Protein AF-A0A9D1N8Y2-F1 (afdb_monomer)

Radius of gyration: 39.14 Å; Cα contacts (8 Å, |Δi|>4): 285; chains: 1; bounding box: 79×53×112 Å

Structure (mmCIF, N/CA/C/O backbone):
data_AF-A0A9D1N8Y2-F1
#
_entry.id   AF-A0A9D1N8Y2-F1
#
loop_
_atom_site.group_PDB
_atom_site.id
_atom_site.type_symbol
_atom_site.label_atom_id
_atom_site.label_alt_id
_atom_site.label_comp_id
_atom_site.label_asym_id
_atom_site.label_entity_id
_atom_site.label_seq_id
_atom_site.pdbx_PDB_ins_code
_atom_site.Cartn_x
_atom_site.Cartn_y
_atom_site.Cartn_z
_atom_site.occupancy
_atom_site.B_iso_or_equiv
_atom_site.auth_seq_id
_atom_site.auth_comp_id
_atom_site.auth_asym_id
_atom_site.auth_atom_id
_atom_site.pdbx_PDB_model_num
ATOM 1 N N . VAL A 1 1 ? 7.919 24.859 -32.627 1.00 46.75 1 VAL A N 1
ATOM 2 C CA . VAL A 1 1 ? 9.046 24.476 -31.752 1.00 46.75 1 VAL A CA 1
ATOM 3 C C . VAL A 1 1 ? 10.297 24.602 -32.596 1.00 46.75 1 VAL A C 1
ATOM 5 O O . VAL A 1 1 ? 10.331 23.973 -33.644 1.00 46.75 1 VAL A O 1
ATOM 8 N N . SER A 1 2 ? 11.236 25.479 -32.251 1.00 42.31 2 SER A N 1
ATOM 9 C CA . SER A 1 2 ? 12.559 25.490 -32.891 1.00 42.31 2 SER A CA 1
ATOM 10 C C . SER A 1 2 ? 13.487 24.534 -32.145 1.00 42.31 2 SER A C 1
ATOM 12 O O . SER A 1 2 ? 13.308 24.314 -30.946 1.00 42.31 2 SER A O 1
ATOM 14 N N . ALA A 1 3 ? 14.485 23.979 -32.835 1.00 43.81 3 ALA A N 1
ATOM 15 C CA . ALA A 1 3 ? 15.503 23.108 -32.241 1.00 43.81 3 ALA A CA 1
ATOM 16 C C . ALA A 1 3 ? 16.204 23.755 -31.023 1.00 43.81 3 ALA A C 1
ATOM 18 O O . ALA A 1 3 ? 16.535 23.069 -30.053 1.00 43.81 3 ALA A O 1
ATOM 19 N N . SER A 1 4 ? 16.306 25.093 -31.014 1.00 46.31 4 SER A N 1
ATOM 20 C CA . SER A 1 4 ? 16.817 25.900 -29.895 1.00 46.31 4 SER A CA 1
ATOM 21 C C . SER A 1 4 ? 16.093 25.649 -28.569 1.00 46.31 4 SER A C 1
ATOM 23 O O . SER A 1 4 ? 16.730 25.569 -27.522 1.00 46.31 4 SER A O 1
ATOM 25 N N . ASP A 1 5 ? 14.769 25.483 -28.612 1.00 46.50 5 ASP A N 1
ATOM 26 C CA . ASP A 1 5 ? 13.918 25.431 -27.418 1.00 46.50 5 ASP A CA 1
ATOM 27 C C . ASP A 1 5 ? 14.045 24.081 -26.687 1.00 46.50 5 ASP A C 1
ATOM 29 O O . ASP A 1 5 ? 13.873 24.004 -25.471 1.00 46.50 5 ASP A O 1
ATOM 33 N N . ILE A 1 6 ? 14.371 23.008 -27.419 1.00 51.28 6 ILE A N 1
ATOM 34 C CA . ILE A 1 6 ? 14.585 21.657 -26.871 1.00 51.28 6 ILE A CA 1
ATOM 35 C C . ILE A 1 6 ? 15.993 21.544 -26.262 1.00 51.28 6 ILE A C 1
ATOM 37 O O . ILE A 1 6 ? 16.179 20.910 -25.220 1.00 51.28 6 ILE A O 1
ATOM 41 N N . GLY A 1 7 ? 16.987 22.188 -26.885 1.00 48.50 7 GLY A N 1
ATOM 42 C CA . GLY A 1 7 ? 18.370 22.219 -26.402 1.00 48.50 7 GLY A CA 1
ATOM 43 C C . GLY A 1 7 ? 18.528 22.931 -25.055 1.00 48.50 7 GLY A C 1
ATOM 44 O O . GLY A 1 7 ? 19.243 22.436 -24.184 1.00 48.50 7 GLY A O 1
ATOM 45 N N . GLU A 1 8 ? 17.817 24.044 -24.849 1.00 49.19 8 GLU A N 1
ATOM 46 C CA . GLU A 1 8 ? 17.851 24.814 -23.596 1.00 49.19 8 GLU A CA 1
ATOM 47 C C . GLU A 1 8 ? 17.255 24.036 -22.410 1.00 49.19 8 GLU A C 1
ATOM 49 O O . GLU A 1 8 ? 17.810 24.050 -21.309 1.00 49.19 8 GLU A O 1
ATOM 54 N N . ALA A 1 9 ? 16.171 23.289 -22.647 1.00 47.84 9 ALA A N 1
ATOM 55 C CA . ALA A 1 9 ? 15.504 22.465 -21.637 1.00 47.84 9 ALA A CA 1
ATOM 56 C C . ALA A 1 9 ? 16.400 21.327 -21.117 1.00 47.84 9 ALA A C 1
ATOM 58 O O . ALA A 1 9 ? 16.435 21.036 -19.922 1.00 47.84 9 ALA A O 1
ATOM 59 N N . LEU A 1 10 ? 17.153 20.695 -22.019 1.00 44.53 10 LEU A N 1
ATOM 60 C CA . LEU A 1 10 ? 18.020 19.557 -21.702 1.00 44.53 10 LEU A CA 1
ATOM 61 C C . LEU A 1 10 ? 19.321 19.976 -20.993 1.00 44.53 10 LEU A C 1
ATOM 63 O O . LEU A 1 10 ? 19.942 19.144 -20.341 1.00 44.53 10 LEU A O 1
ATOM 67 N N . ASN A 1 11 ? 19.684 21.263 -21.049 1.00 51.03 11 ASN A N 1
ATOM 68 C CA . ASN A 1 11 ? 20.811 21.858 -20.320 1.00 51.03 11 ASN A CA 1
ATOM 69 C C . ASN A 1 11 ? 20.401 22.508 -18.981 1.00 51.03 11 ASN A C 1
ATOM 71 O O . ASN A 1 11 ? 21.159 23.293 -18.411 1.00 51.03 11 ASN A O 1
ATOM 75 N N . GLY A 1 12 ? 19.206 22.202 -18.465 1.00 45.97 12 GLY A N 1
ATOM 76 C CA . GLY A 1 12 ? 18.728 22.719 -17.178 1.00 45.97 12 GLY A CA 1
ATOM 77 C C . GLY A 1 12 ? 18.153 24.139 -17.231 1.00 45.97 12 GLY A C 1
ATOM 78 O O . GLY A 1 12 ? 17.929 24.744 -16.182 1.00 45.97 12 GLY A O 1
ATOM 79 N N . GLY A 1 13 ? 17.892 24.677 -18.427 1.00 49.31 13 GLY A N 1
ATOM 80 C CA . GLY A 1 13 ? 17.147 25.920 -18.602 1.00 49.31 13 GLY A CA 1
ATOM 81 C C . GLY A 1 13 ? 15.672 25.736 -18.236 1.00 49.31 13 GLY A C 1
ATOM 82 O O . GLY A 1 13 ? 14.993 24.844 -18.740 1.00 49.31 13 GLY A O 1
ATOM 83 N N . SER A 1 14 ? 15.142 26.601 -17.369 1.00 47.66 14 SER A N 1
ATOM 84 C CA . SER A 1 14 ? 13.748 26.529 -16.901 1.00 47.66 14 SER A CA 1
ATOM 85 C C . SER A 1 14 ? 12.717 27.078 -17.899 1.00 47.66 14 SER A C 1
ATOM 87 O O . SER A 1 14 ? 11.519 26.965 -17.656 1.00 47.66 14 SER A O 1
ATOM 89 N N . GLY A 1 15 ? 13.147 27.639 -19.037 1.00 46.03 15 GLY A N 1
ATOM 90 C CA . GLY A 1 15 ? 12.261 28.281 -20.020 1.00 46.03 15 GLY A CA 1
ATOM 91 C C . GLY A 1 15 ? 11.226 27.348 -20.663 1.00 46.03 15 GLY A C 1
ATOM 92 O O . GLY A 1 15 ? 10.162 27.803 -21.079 1.00 46.03 15 GLY A O 1
ATOM 93 N N . PHE A 1 16 ? 11.502 26.040 -20.706 1.00 43.91 16 PHE A N 1
ATOM 94 C CA . PHE A 1 16 ? 10.580 25.031 -21.237 1.00 43.91 16 PHE A CA 1
ATOM 95 C C . PHE A 1 16 ? 9.610 24.482 -20.176 1.00 43.91 16 PHE A C 1
ATOM 97 O O . PHE A 1 16 ? 8.499 24.079 -20.516 1.00 43.91 16 PHE A O 1
ATOM 104 N N . ALA A 1 17 ? 10.000 24.495 -18.895 1.00 49.12 17 ALA A N 1
ATOM 105 C CA . ALA A 1 17 ? 9.248 23.867 -17.805 1.00 49.12 17 ALA A CA 1
ATOM 106 C C . ALA A 1 17 ? 7.940 24.604 -17.447 1.00 49.12 17 ALA A C 1
ATOM 108 O O . ALA A 1 17 ? 7.022 23.980 -16.921 1.00 49.12 17 ALA A O 1
ATOM 109 N N . ASP A 1 18 ? 7.826 25.892 -17.791 1.00 51.38 18 ASP A N 1
ATOM 110 C CA . ASP A 1 18 ? 6.649 26.723 -17.490 1.00 51.38 18 ASP A CA 1
ATOM 111 C C . ASP A 1 18 ? 5.661 26.868 -18.667 1.00 51.38 18 ASP A C 1
ATOM 113 O O . ASP A 1 18 ? 4.649 27.568 -18.558 1.00 51.38 18 ASP A O 1
ATOM 117 N N . ARG A 1 19 ? 5.904 26.211 -19.813 1.00 59.34 19 ARG A N 1
ATOM 118 C CA . ARG A 1 19 ? 4.959 26.226 -20.944 1.00 59.34 19 ARG A CA 1
ATOM 119 C C . ARG A 1 19 ? 3.893 25.145 -20.774 1.00 59.34 19 ARG A C 1
ATOM 121 O O . ARG A 1 19 ? 4.175 23.952 -20.765 1.00 59.34 19 ARG A O 1
ATOM 128 N N . THR A 1 20 ? 2.636 25.575 -20.684 1.00 62.78 20 THR A N 1
ATOM 129 C CA . THR A 1 20 ? 1.478 24.674 -20.713 1.00 62.78 20 THR A CA 1
ATOM 130 C C . THR A 1 20 ? 1.091 24.401 -22.164 1.00 62.78 20 THR A C 1
ATOM 132 O O . THR A 1 20 ? 0.767 25.340 -22.885 1.00 62.78 20 THR A O 1
ATOM 135 N N . TYR A 1 21 ? 1.096 23.133 -22.576 1.00 70.38 21 TYR A N 1
ATOM 136 C CA . TYR A 1 21 ? 0.659 22.715 -23.911 1.00 70.38 21 TYR A CA 1
ATOM 137 C C . TYR A 1 21 ? -0.794 22.229 -23.883 1.00 70.38 21 TYR A C 1
ATOM 139 O O . TYR A 1 21 ? -1.198 21.443 -23.017 1.00 70.38 21 TYR A O 1
ATOM 147 N N . SER A 1 22 ? -1.588 22.671 -24.853 1.00 80.50 22 SER A N 1
ATOM 148 C CA . SER A 1 22 ? -2.906 22.100 -25.131 1.00 80.50 22 SER A CA 1
ATOM 149 C C . SER A 1 22 ? -2.782 20.738 -25.832 1.00 80.50 22 SER A C 1
ATOM 151 O O . SER A 1 22 ? -1.741 20.395 -26.388 1.00 80.50 22 SER A O 1
ATOM 153 N N . VAL A 1 23 ? -3.847 19.923 -25.799 1.00 80.50 23 VAL A N 1
ATOM 154 C CA . VAL A 1 23 ? -3.865 18.637 -26.534 1.00 80.50 23 VAL A CA 1
ATOM 155 C C . VAL A 1 23 ? -3.689 18.882 -28.028 1.00 80.50 23 VAL A C 1
ATOM 157 O O . VAL A 1 23 ? -2.937 18.164 -28.676 1.00 80.50 23 VAL A O 1
ATOM 160 N N . ASP A 1 24 ? -4.364 19.901 -28.549 1.00 83.00 24 ASP A N 1
ATOM 161 C CA . ASP A 1 24 ? -4.400 20.196 -29.978 1.00 83.00 24 ASP A CA 1
ATOM 162 C C . ASP A 1 24 ? -3.035 20.647 -30.511 1.00 83.00 24 ASP A C 1
ATOM 164 O O . ASP A 1 24 ? -2.708 20.362 -31.656 1.00 83.00 24 ASP A O 1
ATOM 168 N N . GLU A 1 25 ? -2.210 21.288 -29.677 1.00 81.06 25 GLU A N 1
ATOM 169 C CA . GLU A 1 25 ? -0.826 21.643 -30.027 1.00 81.06 25 GLU A CA 1
ATOM 170 C C . GLU A 1 25 ? 0.115 20.435 -30.060 1.00 81.06 25 GLU A C 1
ATOM 172 O O . GLU A 1 25 ? 1.107 20.447 -30.787 1.00 81.06 25 GLU A O 1
ATOM 177 N N . LEU A 1 26 ? -0.170 19.405 -29.259 1.00 82.56 26 LEU A N 1
ATOM 178 C CA . LEU A 1 26 ? 0.621 18.175 -29.241 1.00 82.56 26 LEU A CA 1
ATOM 179 C C . LEU A 1 26 ? 0.214 17.240 -30.375 1.00 82.56 26 LEU A C 1
ATOM 181 O O . LEU A 1 26 ? 1.061 16.555 -30.944 1.00 82.56 26 LEU A O 1
ATOM 185 N N . LEU A 1 27 ? -1.078 17.192 -30.703 1.00 86.12 27 LEU A N 1
ATOM 186 C CA . LEU A 1 27 ? -1.581 16.345 -31.772 1.00 86.12 27 LEU A CA 1
ATOM 187 C C . LEU A 1 27 ? -1.036 16.801 -33.122 1.00 86.12 27 LEU A C 1
ATOM 189 O O . LEU A 1 27 ? -1.211 17.929 -33.567 1.00 86.12 27 LEU A O 1
ATOM 193 N N . GLY A 1 28 ? -0.396 15.864 -33.805 1.00 82.25 28 GLY A N 1
ATOM 194 C CA . GLY A 1 28 ? 0.193 16.085 -35.107 1.00 82.25 28 GLY A CA 1
ATOM 195 C C . GLY A 1 28 ? 1.558 16.759 -35.099 1.00 82.25 28 GLY A C 1
ATOM 196 O O . GLY A 1 28 ? 2.073 17.022 -36.183 1.00 82.25 28 GLY A O 1
ATOM 197 N N . LEU A 1 29 ? 2.155 16.972 -33.924 1.00 86.19 29 LEU A N 1
ATOM 198 C CA . LEU A 1 29 ? 3.560 17.338 -33.813 1.00 86.19 29 LEU A CA 1
ATOM 199 C C . LEU A 1 29 ? 4.421 16.228 -34.428 1.00 86.19 29 LEU A C 1
ATOM 201 O O . LEU A 1 29 ? 4.269 15.051 -34.089 1.00 86.19 29 LEU A O 1
ATOM 205 N N . GLU A 1 30 ? 5.301 16.620 -35.344 1.00 86.31 30 GLU A N 1
ATOM 206 C CA . GLU A 1 30 ? 6.240 15.730 -36.022 1.00 86.31 30 GLU A CA 1
ATOM 207 C C . GLU A 1 30 ? 7.644 15.941 -35.463 1.00 86.31 30 GLU A C 1
ATOM 209 O O . GLU A 1 30 ? 8.073 17.070 -35.219 1.00 86.31 30 GLU A O 1
ATOM 214 N N . TYR A 1 31 ? 8.350 14.840 -35.237 1.00 83.69 31 TYR A N 1
ATOM 215 C CA . TYR A 1 31 ? 9.738 14.840 -34.797 1.00 83.69 31 TYR A CA 1
ATOM 216 C C . TYR A 1 31 ? 10.454 13.617 -35.361 1.00 83.69 31 TYR A C 1
ATOM 218 O O . TYR A 1 31 ? 9.829 12.700 -35.893 1.00 83.69 31 TYR A O 1
ATOM 226 N N . ARG A 1 32 ? 11.781 13.620 -35.286 1.00 83.19 32 ARG A N 1
ATOM 227 C CA . ARG A 1 32 ? 12.626 12.570 -35.853 1.00 83.19 32 ARG A CA 1
ATOM 228 C C . ARG A 1 32 ? 13.225 11.710 -34.746 1.00 83.19 32 ARG A C 1
ATOM 230 O O . ARG A 1 32 ? 13.613 12.222 -33.697 1.00 83.19 32 ARG A O 1
ATOM 237 N N . LEU A 1 33 ? 13.275 10.407 -34.991 1.00 84.81 33 LEU A N 1
ATOM 238 C CA . LEU A 1 33 ? 13.852 9.404 -34.106 1.00 84.81 33 LEU A CA 1
ATOM 239 C C . LEU A 1 33 ? 15.120 8.816 -34.701 1.00 84.81 33 LEU A C 1
ATOM 241 O O . LEU A 1 33 ? 15.184 8.531 -35.896 1.00 84.81 33 LEU A O 1
ATOM 245 N N . THR A 1 34 ? 16.088 8.582 -33.829 1.00 83.81 34 THR A N 1
ATOM 246 C CA . THR A 1 34 ? 17.383 7.981 -34.142 1.00 83.81 34 THR A CA 1
ATOM 247 C C . THR A 1 34 ? 17.683 6.927 -33.086 1.00 83.81 34 THR A C 1
ATOM 249 O O . THR A 1 34 ? 17.314 7.095 -31.921 1.00 83.81 34 THR A O 1
ATOM 252 N N . THR A 1 35 ? 18.348 5.856 -33.484 1.00 87.19 35 THR A N 1
ATOM 253 C CA . THR A 1 35 ? 18.803 4.778 -32.599 1.00 87.19 35 THR A CA 1
ATOM 254 C C . THR A 1 35 ? 20.232 5.033 -32.121 1.00 87.19 35 THR A C 1
ATOM 256 O O . THR A 1 35 ? 20.880 5.982 -32.560 1.00 87.19 35 THR A O 1
ATOM 259 N N . GLY A 1 36 ? 20.727 4.224 -31.182 1.00 87.12 36 GLY A N 1
ATOM 260 C CA . GLY A 1 36 ? 22.090 4.374 -30.673 1.00 87.12 36 GLY A CA 1
ATOM 261 C C . GLY A 1 36 ? 23.154 4.128 -31.744 1.00 87.12 36 GLY A C 1
ATOM 262 O O . GLY A 1 36 ? 24.140 4.854 -31.802 1.00 87.12 36 GLY A O 1
ATOM 263 N N . SER A 1 37 ? 22.925 3.162 -32.637 1.00 87.81 37 SER A N 1
ATOM 264 C CA . SER A 1 37 ? 23.834 2.815 -33.734 1.00 87.81 37 SER A CA 1
ATOM 265 C C . SER A 1 37 ? 24.033 3.957 -34.715 1.00 87.81 37 SER A C 1
ATOM 267 O O . SER A 1 37 ? 25.103 4.089 -35.299 1.00 87.81 37 SER A O 1
ATOM 269 N N . ASP A 1 38 ? 23.007 4.787 -34.884 1.00 84.56 38 ASP A N 1
ATOM 270 C CA . ASP A 1 38 ? 23.052 5.915 -35.796 1.00 84.56 38 ASP A CA 1
ATOM 271 C C . ASP A 1 38 ? 24.170 6.909 -35.331 1.00 84.56 38 ASP A C 1
ATOM 273 O O . ASP A 1 38 ? 24.870 7.497 -36.154 1.00 84.56 38 ASP A O 1
ATOM 277 N N . TYR A 1 39 ? 24.463 7.030 -34.027 1.00 83.00 39 TYR A N 1
ATOM 278 C CA . TYR A 1 39 ? 25.509 7.940 -33.516 1.00 83.00 39 TYR A CA 1
ATOM 279 C C . TYR A 1 39 ? 26.955 7.546 -33.846 1.00 83.00 39 TYR A C 1
ATOM 281 O O . TYR A 1 39 ? 27.872 8.310 -33.539 1.00 83.00 39 TYR A O 1
ATOM 289 N N . TRP A 1 40 ? 27.178 6.390 -34.467 1.00 85.38 40 TRP A N 1
ATOM 290 C CA . TRP A 1 40 ? 28.507 5.881 -34.783 1.00 85.38 40 TRP A CA 1
ATOM 291 C C . TRP A 1 40 ? 28.863 6.128 -36.246 1.00 85.38 40 TRP A C 1
ATOM 293 O O . TRP A 1 40 ? 28.129 5.743 -37.155 1.00 85.38 40 TRP A O 1
ATOM 303 N N . GLN A 1 41 ? 30.023 6.742 -36.478 1.00 82.81 41 GLN A N 1
ATOM 304 C CA . GLN A 1 41 ? 30.532 7.055 -37.815 1.00 82.81 41 GLN A CA 1
ATOM 305 C C . GLN A 1 41 ? 31.979 6.589 -37.976 1.00 82.81 41 GLN A C 1
ATOM 307 O O . GLN A 1 41 ? 32.690 6.401 -36.989 1.00 82.81 41 GLN A O 1
ATOM 312 N N . GLN A 1 42 ? 32.399 6.401 -39.229 1.00 84.31 42 GLN A N 1
ATOM 313 C CA . GLN A 1 42 ? 33.795 6.151 -39.583 1.00 84.31 42 GLN A CA 1
ATOM 314 C C . GLN A 1 42 ? 34.432 7.418 -40.147 1.00 84.31 42 GLN A C 1
ATOM 316 O O . GLN A 1 42 ? 33.815 8.118 -40.952 1.00 84.31 42 GLN A O 1
ATOM 321 N N . ASP A 1 43 ? 35.667 7.698 -39.737 1.00 83.25 43 ASP A N 1
ATOM 322 C CA . ASP A 1 43 ? 36.487 8.741 -40.354 1.00 83.25 43 ASP A CA 1
ATOM 323 C C . ASP A 1 43 ? 37.019 8.303 -41.739 1.00 83.25 43 ASP A C 1
ATOM 325 O O . ASP A 1 43 ? 36.797 7.176 -42.192 1.00 83.25 43 ASP A O 1
ATOM 329 N N . GLU A 1 44 ? 37.738 9.193 -42.434 1.00 81.25 44 GLU A N 1
ATOM 330 C CA . GLU A 1 44 ? 38.349 8.889 -43.742 1.00 81.25 44 GLU A CA 1
ATOM 331 C C . GLU A 1 44 ? 39.386 7.745 -43.683 1.00 81.25 44 GLU A C 1
ATOM 333 O O . GLU A 1 44 ? 39.723 7.162 -44.715 1.00 81.25 44 GLU A O 1
ATOM 338 N N . GLU A 1 45 ? 39.881 7.408 -42.488 1.00 83.31 45 GLU A N 1
ATOM 339 C CA . GLU A 1 45 ? 40.847 6.337 -42.229 1.00 83.31 45 GLU A CA 1
ATOM 340 C C . GLU A 1 45 ? 40.167 5.010 -41.825 1.00 83.31 45 GLU A C 1
ATOM 342 O O . GLU A 1 45 ? 40.833 3.975 -41.745 1.00 83.31 45 GLU A O 1
ATOM 347 N N . GLY A 1 46 ? 38.841 5.009 -41.639 1.00 82.12 46 GLY A N 1
ATOM 348 C CA . GLY A 1 46 ? 38.030 3.852 -41.259 1.00 82.12 46 GLY A CA 1
ATOM 349 C C . GLY A 1 46 ? 37.896 3.622 -39.748 1.00 82.12 46 GLY A C 1
ATOM 350 O O . GLY A 1 46 ? 37.330 2.599 -39.349 1.00 82.12 46 GLY A O 1
ATOM 351 N N . ASN A 1 47 ? 38.387 4.534 -38.903 1.00 87.31 47 ASN A N 1
ATOM 352 C CA . ASN A 1 47 ? 38.252 4.433 -37.450 1.00 87.31 47 ASN A CA 1
ATOM 353 C C . ASN A 1 47 ? 36.856 4.868 -37.006 1.00 87.31 47 ASN A C 1
ATOM 355 O O . ASN A 1 47 ? 36.323 5.872 -37.479 1.00 87.31 47 ASN A O 1
ATOM 359 N N . TRP A 1 48 ? 36.284 4.132 -36.056 1.00 88.25 48 TRP A N 1
ATOM 360 C CA . TRP A 1 48 ? 34.984 4.455 -35.481 1.00 88.25 48 TRP A CA 1
ATOM 361 C C . TRP A 1 48 ? 35.086 5.557 -34.428 1.00 88.25 48 TRP A C 1
ATOM 363 O O . TRP A 1 48 ? 35.970 5.533 -33.572 1.00 88.25 48 TRP A O 1
ATOM 373 N N . TYR A 1 49 ? 34.127 6.476 -34.442 1.00 86.00 49 TYR A N 1
ATOM 374 C CA . TYR A 1 49 ? 33.917 7.449 -33.376 1.00 86.00 49 TYR A CA 1
ATOM 375 C C . TYR A 1 49 ? 32.421 7.664 -33.120 1.00 86.00 49 TYR A C 1
ATOM 377 O O . TYR A 1 49 ? 31.586 7.516 -34.016 1.00 86.00 49 TYR A O 1
ATOM 385 N N . GLU A 1 50 ? 32.086 8.015 -31.880 1.00 84.62 50 GLU A N 1
ATOM 386 C CA . GLU A 1 50 ? 30.721 8.334 -31.466 1.00 84.62 50 GLU A CA 1
ATOM 387 C C . GLU A 1 50 ? 30.484 9.851 -31.517 1.00 84.62 50 GLU A C 1
ATOM 389 O O . GLU A 1 50 ? 31.234 10.647 -30.941 1.00 84.62 50 GLU A O 1
ATOM 394 N N . VAL A 1 51 ? 29.410 10.270 -32.184 1.00 77.94 51 VAL A N 1
ATOM 395 C CA . VAL A 1 51 ? 29.010 11.676 -32.299 1.00 77.94 51 VAL A CA 1
ATOM 396 C C . VAL A 1 51 ? 28.206 12.100 -31.065 1.00 77.94 51 VAL A C 1
ATOM 398 O O . VAL A 1 51 ? 26.975 12.011 -31.029 1.00 77.94 51 VAL A O 1
ATOM 401 N N . THR A 1 52 ? 28.907 12.605 -30.049 1.00 72.06 52 THR A N 1
ATOM 402 C CA . THR A 1 52 ? 28.314 12.966 -28.745 1.00 72.06 52 THR A CA 1
ATOM 403 C C . THR A 1 52 ? 27.963 14.454 -28.595 1.00 72.06 52 THR A C 1
ATOM 405 O O . THR A 1 52 ? 27.040 14.797 -27.851 1.00 72.06 52 THR A O 1
ATOM 408 N N . GLU A 1 53 ? 28.635 15.360 -29.315 1.00 65.62 53 GLU A N 1
ATOM 409 C CA . GLU A 1 53 ? 28.408 16.808 -29.196 1.00 65.62 53 GLU A CA 1
ATOM 410 C C . GLU A 1 53 ? 27.140 17.276 -29.922 1.00 65.62 53 GLU A C 1
ATOM 412 O O . GLU A 1 53 ? 26.918 16.987 -31.096 1.00 65.62 53 GLU A O 1
ATOM 417 N N . ARG A 1 54 ? 26.306 18.071 -29.240 1.00 62.88 54 ARG A N 1
ATOM 418 C CA . ARG A 1 54 ? 25.146 18.724 -29.861 1.00 62.88 54 ARG A CA 1
ATOM 419 C C . ARG A 1 54 ? 25.576 19.982 -30.609 1.00 62.88 54 ARG A C 1
ATOM 421 O O . ARG A 1 54 ? 25.992 20.952 -29.983 1.00 62.88 54 ARG A O 1
ATOM 428 N N . SER A 1 55 ? 25.406 19.980 -31.925 1.00 62.91 55 SER A N 1
ATOM 429 C CA . SER A 1 55 ? 25.636 21.131 -32.800 1.00 62.91 55 SER A CA 1
ATOM 430 C C . SER A 1 55 ? 24.565 21.200 -33.891 1.00 62.91 55 SER A C 1
ATOM 432 O O . SER A 1 55 ? 23.946 20.186 -34.216 1.00 62.91 55 SER A O 1
ATOM 434 N N . ASP A 1 56 ? 24.371 22.378 -34.487 1.00 57.84 56 ASP A N 1
ATOM 435 C CA . ASP A 1 56 ? 23.499 22.545 -35.663 1.00 57.84 56 ASP A CA 1
ATOM 436 C C . ASP A 1 56 ? 23.963 21.641 -36.822 1.00 57.84 56 ASP A C 1
ATOM 438 O O . ASP A 1 56 ? 23.162 21.111 -37.586 1.00 57.84 56 ASP A O 1
ATOM 442 N N . GLN A 1 57 ? 25.273 21.392 -36.897 1.00 61.00 57 GLN A N 1
ATOM 443 C CA . GLN A 1 57 ? 25.870 20.487 -37.871 1.00 61.00 57 GLN A CA 1
ATOM 444 C C . GLN A 1 57 ? 25.481 19.024 -37.612 1.00 61.00 57 GLN A C 1
ATOM 446 O O . GLN A 1 57 ? 25.168 18.316 -38.558 1.00 61.00 57 GLN A O 1
ATOM 451 N N . ARG A 1 58 ? 25.378 18.582 -36.348 1.00 67.06 58 ARG A N 1
ATOM 452 C CA . ARG A 1 58 ? 24.835 17.253 -36.007 1.00 67.06 58 ARG A CA 1
ATOM 453 C C . ARG A 1 58 ? 23.390 17.108 -36.470 1.00 67.06 58 ARG A C 1
ATOM 455 O O . ARG A 1 58 ? 23.030 16.045 -36.952 1.00 67.06 58 ARG A O 1
ATOM 462 N N . GLU A 1 59 ? 22.551 18.133 -36.337 1.00 63.53 59 GLU A N 1
ATOM 463 C CA . GLU A 1 59 ? 21.174 18.069 -36.852 1.00 63.53 59 GLU A CA 1
ATOM 464 C C . GLU A 1 59 ? 21.167 17.878 -38.377 1.00 63.53 59 GLU A C 1
ATOM 466 O O . GLU A 1 59 ? 20.493 16.979 -38.877 1.00 63.53 59 GLU A O 1
ATOM 471 N N . ILE A 1 60 ? 21.998 18.626 -39.101 1.00 60.06 60 ILE A N 1
ATOM 472 C CA . ILE A 1 60 ? 22.126 18.511 -40.560 1.00 60.06 60 ILE A CA 1
ATOM 473 C C . ILE A 1 60 ? 22.687 17.144 -40.979 1.00 60.06 60 ILE A C 1
ATOM 475 O O . ILE A 1 60 ? 22.136 16.502 -41.868 1.00 60.06 60 ILE A O 1
ATOM 479 N N . ASP A 1 61 ? 23.749 16.671 -40.332 1.00 62.69 61 ASP A N 1
ATOM 480 C CA . ASP A 1 61 ? 24.459 15.446 -40.720 1.00 62.69 61 ASP A CA 1
ATOM 481 C C . ASP A 1 61 ? 23.669 14.179 -40.370 1.00 62.69 61 ASP A C 1
ATOM 483 O O . ASP A 1 61 ? 23.777 13.150 -41.038 1.00 62.69 61 ASP A O 1
ATOM 487 N N . PHE A 1 62 ? 22.860 14.248 -39.314 1.00 64.38 62 PHE A N 1
ATOM 488 C CA . PHE A 1 62 ? 22.295 13.067 -38.679 1.00 64.38 62 PHE A CA 1
ATOM 489 C C . PHE A 1 62 ? 20.777 13.000 -38.730 1.00 64.38 62 PHE A C 1
ATOM 491 O O . PHE A 1 62 ? 20.183 11.966 -39.030 1.00 64.38 62 PHE A O 1
ATOM 498 N N . VAL A 1 63 ? 20.135 14.118 -38.410 1.00 64.06 63 VAL A N 1
ATOM 499 C CA . VAL A 1 63 ? 18.683 14.195 -38.359 1.00 64.06 63 VAL A CA 1
ATOM 500 C C . VAL A 1 63 ? 18.161 14.460 -39.764 1.00 64.06 63 VAL A C 1
ATOM 502 O O . VAL A 1 63 ? 17.249 13.760 -40.195 1.00 64.06 63 VAL A O 1
ATOM 505 N N . GLU A 1 64 ? 18.760 15.398 -40.495 1.00 62.88 64 GLU A N 1
ATOM 506 C CA . GLU A 1 64 ? 18.405 15.754 -41.874 1.00 62.88 64 GLU A CA 1
ATOM 507 C C . GLU A 1 64 ? 19.222 15.012 -42.946 1.00 62.88 64 GLU A C 1
ATOM 509 O O . GLU A 1 64 ? 18.797 14.973 -44.104 1.00 62.88 64 GLU A O 1
ATOM 514 N N . GLY A 1 65 ? 20.345 14.403 -42.559 1.00 63.41 65 GLY A N 1
ATOM 515 C CA . GLY A 1 65 ? 21.285 13.714 -43.441 1.00 63.41 65 GLY A CA 1
ATOM 516 C C . GLY A 1 65 ? 20.896 12.278 -43.800 1.00 63.41 65 GLY A C 1
ATOM 517 O O . GLY A 1 65 ? 19.857 11.752 -43.384 1.00 63.41 65 GLY A O 1
ATOM 518 N N . VAL A 1 66 ? 21.750 11.637 -44.601 1.00 62.69 66 VAL A N 1
ATOM 519 C CA . VAL A 1 66 ? 21.555 10.277 -45.123 1.00 62.69 66 VAL A CA 1
ATOM 520 C C . VAL A 1 66 ? 22.658 9.322 -44.654 1.00 62.69 66 VAL A C 1
ATOM 522 O O . VAL A 1 66 ? 23.796 9.747 -44.460 1.00 62.69 66 VAL A O 1
ATOM 525 N N . ASN A 1 67 ? 22.338 8.038 -44.463 1.00 60.84 67 ASN A N 1
ATOM 526 C CA . ASN A 1 67 ? 23.322 6.983 -44.200 1.00 60.84 67 ASN A CA 1
ATOM 527 C C . ASN A 1 67 ? 24.268 6.807 -45.400 1.00 60.84 67 ASN A C 1
ATOM 529 O O . ASN A 1 67 ? 24.091 7.391 -46.472 1.00 60.84 67 ASN A O 1
ATOM 533 N N . SER A 1 68 ? 25.250 5.920 -45.240 1.00 52.97 68 SER A N 1
ATOM 534 C CA . SER A 1 68 ? 26.166 5.476 -46.299 1.00 52.97 68 SER A CA 1
ATOM 535 C C . SER A 1 68 ? 25.472 4.912 -47.551 1.00 52.97 68 SER A C 1
ATOM 537 O O . SER A 1 68 ? 26.127 4.727 -48.573 1.00 52.97 68 SER A O 1
ATOM 539 N N . GLU A 1 69 ? 24.166 4.642 -47.486 1.00 54.19 69 GLU A N 1
ATOM 540 C CA . GLU A 1 69 ? 23.341 4.110 -48.575 1.00 54.19 69 GLU A CA 1
ATOM 541 C C . GLU A 1 69 ? 22.417 5.175 -49.204 1.00 54.19 69 GLU A C 1
ATOM 543 O O . GLU A 1 69 ? 21.717 4.894 -50.176 1.00 54.19 69 GLU A O 1
ATOM 548 N N . GLY A 1 70 ? 22.457 6.424 -48.721 1.00 61.09 70 GLY A N 1
ATOM 549 C CA . GLY A 1 70 ? 21.663 7.535 -49.253 1.00 61.09 70 GLY A CA 1
ATOM 550 C C . GLY A 1 70 ? 20.235 7.631 -48.701 1.00 61.09 70 GLY A C 1
ATOM 551 O O . GLY A 1 70 ? 19.444 8.426 -49.211 1.00 61.09 70 GLY A O 1
ATOM 552 N N . GLU A 1 71 ? 19.900 6.868 -47.660 1.00 62.28 71 GLU A N 1
ATOM 553 C CA . GLU A 1 71 ? 18.599 6.892 -46.985 1.00 62.28 71 GLU A CA 1
ATOM 554 C C . GLU A 1 71 ? 18.625 7.770 -45.727 1.00 62.28 71 GLU A C 1
ATOM 556 O O . GLU A 1 71 ? 19.659 7.845 -45.069 1.00 62.28 71 GLU A O 1
ATOM 561 N N . PRO A 1 72 ? 17.512 8.420 -45.336 1.00 68.81 72 PRO A N 1
ATOM 562 C CA . PRO A 1 72 ? 17.473 9.243 -44.130 1.00 68.81 72 PRO A CA 1
ATOM 563 C C . PRO A 1 72 ? 17.929 8.486 -42.877 1.00 68.81 72 PRO A C 1
ATOM 565 O O . PRO A 1 72 ? 17.401 7.424 -42.552 1.00 68.81 72 PRO A O 1
ATOM 568 N N . ASN A 1 73 ? 18.847 9.087 -42.117 1.00 71.81 73 ASN A N 1
ATOM 569 C CA . ASN A 1 73 ? 19.370 8.522 -40.866 1.00 71.81 73 ASN A CA 1
ATOM 570 C C . ASN A 1 73 ? 18.392 8.595 -39.681 1.00 71.81 73 ASN A C 1
ATOM 572 O O . ASN A 1 73 ? 18.724 8.233 -38.550 1.00 71.81 73 ASN A O 1
ATOM 576 N N . SER A 1 74 ? 17.157 9.020 -39.924 1.00 79.81 74 SER A N 1
ATOM 577 C CA . SER A 1 74 ? 16.139 9.170 -38.900 1.00 79.81 74 SER A CA 1
ATOM 578 C C . SER A 1 74 ? 14.755 8.787 -39.407 1.00 79.81 74 SER A C 1
ATOM 580 O O . SER A 1 74 ? 14.464 8.812 -40.603 1.00 79.81 74 SER A O 1
ATOM 582 N N . VAL A 1 75 ? 13.881 8.437 -38.468 1.00 84.81 75 VAL A N 1
ATOM 583 C CA . VAL A 1 75 ? 12.480 8.118 -38.744 1.00 84.81 75 VAL A CA 1
ATOM 584 C C . VAL A 1 75 ? 11.615 9.279 -38.300 1.00 84.81 75 VAL A C 1
ATOM 586 O O . VAL A 1 75 ? 11.576 9.607 -37.114 1.00 84.81 75 VAL A O 1
ATOM 589 N N . THR A 1 76 ? 10.899 9.894 -39.237 1.00 87.25 76 THR A N 1
ATOM 590 C CA . THR A 1 76 ? 9.892 10.901 -38.898 1.00 87.25 76 THR A CA 1
ATOM 591 C C . THR A 1 76 ? 8.677 10.216 -38.291 1.00 87.25 76 THR A C 1
ATOM 593 O O . THR A 1 76 ? 8.036 9.377 -38.921 1.00 87.25 76 THR A O 1
ATOM 596 N N . VAL A 1 77 ? 8.342 10.605 -37.068 1.00 89.94 77 VAL A N 1
ATOM 597 C CA . VAL A 1 77 ? 7.167 10.141 -36.340 1.00 89.94 77 VAL A CA 1
ATOM 598 C C . VAL A 1 77 ? 6.253 11.306 -36.014 1.00 89.94 77 VAL A C 1
ATOM 600 O O . VAL A 1 77 ? 6.667 12.465 -35.961 1.00 89.94 77 VAL A O 1
ATOM 603 N N . LYS A 1 78 ? 4.983 10.980 -35.786 1.00 90.75 78 LYS A N 1
ATOM 604 C CA . LYS A 1 78 ? 3.932 11.947 -35.507 1.00 90.75 78 LYS A CA 1
ATOM 605 C C . LYS A 1 78 ? 3.185 11.564 -34.245 1.00 90.75 78 LYS A C 1
ATOM 607 O O . LYS A 1 78 ? 2.806 10.408 -34.064 1.00 90.75 78 LYS A O 1
ATOM 612 N N . VAL A 1 79 ? 2.903 12.548 -33.403 1.00 89.50 79 VAL A N 1
ATOM 613 C CA . VAL A 1 79 ? 2.046 12.356 -32.233 1.00 89.50 79 VAL A CA 1
ATOM 614 C C . VAL A 1 79 ? 0.595 12.179 -32.692 1.00 89.50 79 VAL A C 1
ATOM 616 O O . VAL A 1 79 ? -0.015 13.103 -33.229 1.00 89.50 79 VAL A O 1
ATOM 619 N N . VAL A 1 80 ? 0.032 10.987 -32.477 1.00 90.62 80 VAL A N 1
ATOM 620 C CA . VAL 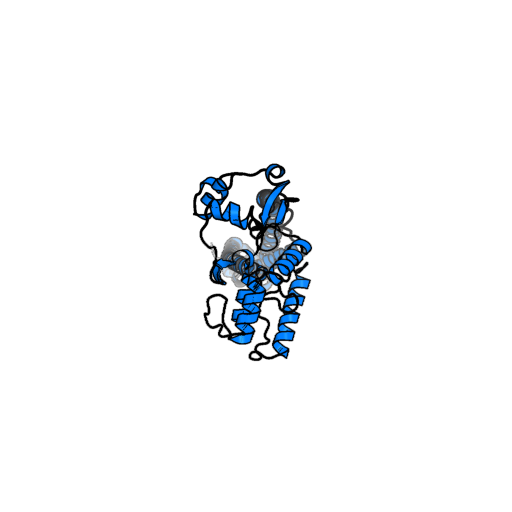A 1 80 ? -1.337 10.628 -32.907 1.00 90.62 80 VAL A CA 1
ATOM 621 C C . VAL A 1 80 ? -2.359 10.589 -31.770 1.00 90.62 80 VAL A C 1
ATOM 623 O O . VAL A 1 80 ? -3.560 10.524 -32.023 1.00 90.62 80 VAL A O 1
ATOM 626 N N . GLY A 1 81 ? -1.913 10.635 -30.515 1.00 87.56 81 GLY A N 1
ATOM 627 C CA . GLY A 1 81 ? -2.797 10.550 -29.358 1.00 87.56 81 GLY A CA 1
ATOM 628 C C . GLY A 1 81 ? -2.106 10.946 -28.060 1.00 87.56 81 GLY A C 1
ATOM 629 O O . GLY A 1 81 ? -0.885 10.884 -27.949 1.00 87.56 81 GLY A O 1
ATOM 630 N N . VAL A 1 82 ? -2.907 11.343 -27.070 1.00 85.50 82 VAL A N 1
ATOM 631 C CA . VAL A 1 82 ? -2.443 11.677 -25.719 1.00 85.50 82 VAL A CA 1
ATOM 632 C C . VAL A 1 82 ? -3.255 10.868 -24.716 1.00 85.50 82 VAL A C 1
ATOM 634 O O . VAL A 1 82 ? -4.474 11.021 -24.623 1.00 85.50 82 VAL A O 1
ATOM 637 N N . VAL A 1 83 ? -2.582 10.013 -23.948 1.00 82.44 83 VAL A N 1
ATOM 638 C CA . VAL A 1 83 ? -3.207 9.269 -22.849 1.00 82.44 83 VAL A CA 1
ATOM 639 C C . VAL A 1 83 ? -3.242 10.164 -21.616 1.00 82.44 83 VAL A C 1
ATOM 641 O O . VAL A 1 83 ? -2.222 10.725 -21.220 1.00 82.44 83 VAL A O 1
ATOM 644 N N . ARG A 1 84 ? -4.420 10.315 -21.005 1.00 77.31 84 ARG A N 1
ATOM 645 C CA . ARG A 1 84 ? -4.601 11.115 -19.788 1.00 77.31 84 ARG A CA 1
ATOM 646 C C . ARG A 1 84 ? -5.319 10.316 -18.707 1.00 77.31 84 ARG A C 1
ATOM 648 O O . ARG A 1 84 ? -6.226 9.544 -19.033 1.00 77.31 84 ARG A O 1
ATOM 655 N N . PRO A 1 85 ? -4.971 10.533 -17.427 1.00 72.44 85 PRO A N 1
ATOM 656 C CA . PRO A 1 85 ? -5.792 10.084 -16.315 1.00 72.44 85 PRO A CA 1
ATOM 657 C C . PRO A 1 85 ? -7.244 10.529 -16.474 1.00 72.44 85 PRO A C 1
ATOM 659 O O . PRO A 1 85 ? -7.526 11.602 -17.017 1.00 72.44 85 PRO A O 1
ATOM 662 N N . ARG A 1 86 ? -8.178 9.730 -15.951 1.00 74.94 86 ARG A N 1
ATOM 663 C CA . ARG A 1 86 ? -9.567 10.179 -15.814 1.00 74.94 86 ARG A CA 1
ATOM 664 C C . ARG A 1 86 ? -9.615 11.429 -14.931 1.00 74.94 86 ARG A C 1
ATOM 666 O O . ARG A 1 86 ? -8.838 11.558 -13.983 1.00 74.94 86 ARG A O 1
ATOM 673 N N . GLN A 1 87 ? -10.536 12.343 -15.237 1.00 70.62 87 GLN A N 1
ATOM 674 C CA . GLN A 1 87 ? -10.718 13.559 -14.441 1.00 70.62 87 GLN A CA 1
ATOM 675 C C . GLN A 1 87 ? -10.932 13.216 -12.959 1.00 70.62 87 GLN A C 1
ATOM 677 O O . GLN A 1 87 ? -11.629 12.257 -12.636 1.00 70.62 87 GLN A O 1
ATOM 682 N N . GLY A 1 88 ? -10.294 13.985 -12.073 1.00 65.44 88 GLY A N 1
ATOM 683 C CA . GLY A 1 88 ? -10.333 13.766 -10.622 1.00 65.44 88 GLY A CA 1
ATOM 684 C C . GLY A 1 88 ? -9.377 12.687 -10.100 1.00 65.44 88 GLY A C 1
ATOM 685 O O . GLY A 1 88 ? -9.276 12.513 -8.892 1.00 65.44 88 GLY A O 1
ATOM 686 N N . THR A 1 89 ? -8.643 11.984 -10.969 1.00 64.00 89 THR A N 1
ATOM 687 C CA . THR A 1 89 ? -7.644 10.990 -10.544 1.00 64.00 89 THR A CA 1
ATOM 688 C C . THR A 1 89 ? -6.257 11.628 -10.499 1.00 64.00 89 THR A C 1
ATOM 690 O O . THR A 1 89 ? -5.729 12.026 -11.537 1.00 64.00 89 THR A O 1
ATOM 693 N N . GLN A 1 90 ? -5.635 11.701 -9.318 1.00 56.59 90 GLN A N 1
ATOM 694 C CA . GLN A 1 90 ? -4.194 11.947 -9.234 1.00 56.59 90 GLN A CA 1
ATOM 695 C C . GLN A 1 9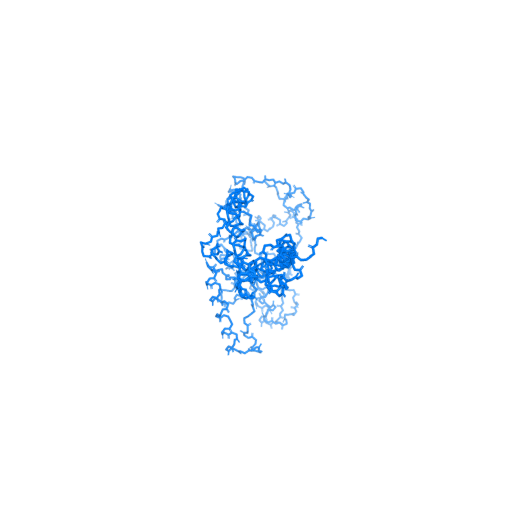0 ? -3.463 10.652 -9.584 1.00 56.59 90 GLN A C 1
ATOM 697 O O . GLN A 1 90 ? -3.555 9.667 -8.857 1.00 56.59 90 GLN A O 1
ATOM 702 N N . VAL A 1 91 ? -2.757 10.647 -10.712 1.00 58.72 91 VAL A N 1
ATOM 703 C CA . VAL A 1 91 ? -1.909 9.523 -11.112 1.00 58.72 91 VAL A CA 1
ATOM 704 C C . VAL A 1 91 ? -0.465 9.954 -10.942 1.00 58.72 91 VAL A C 1
ATOM 706 O O . VAL A 1 91 ? 0.059 10.717 -11.743 1.00 58.72 91 VAL A O 1
ATOM 709 N N . THR A 1 92 ? 0.164 9.475 -9.873 1.00 56.88 92 THR A N 1
ATOM 710 C CA . THR A 1 92 ? 1.573 9.743 -9.548 1.00 56.88 92 THR A CA 1
ATOM 711 C C . THR A 1 92 ? 2.541 8.831 -10.305 1.00 56.88 92 THR A C 1
ATOM 713 O O . THR A 1 92 ? 3.745 9.053 -10.274 1.00 56.88 92 THR A O 1
ATOM 716 N N . SER A 1 93 ? 2.025 7.805 -10.989 1.00 59.88 93 SER A N 1
ATOM 717 C CA . SER A 1 93 ? 2.803 6.774 -11.684 1.00 59.88 93 SER A CA 1
ATOM 718 C C . SER A 1 93 ? 2.962 6.997 -13.195 1.00 59.88 93 SER A C 1
ATOM 720 O O . SER A 1 93 ? 3.753 6.297 -13.819 1.00 59.88 93 SER A O 1
ATOM 722 N N . ILE A 1 94 ? 2.257 7.966 -13.798 1.00 61.44 94 ILE A N 1
ATOM 723 C CA . ILE A 1 94 ? 2.435 8.336 -15.213 1.00 61.44 94 ILE A CA 1
ATOM 724 C C . ILE A 1 94 ? 3.308 9.590 -15.273 1.00 61.44 94 ILE A C 1
ATOM 726 O O . ILE A 1 94 ? 2.815 10.716 -15.238 1.00 61.44 94 ILE A O 1
ATOM 730 N N . ASN A 1 95 ? 4.617 9.384 -15.381 1.00 56.97 95 ASN A N 1
ATOM 731 C CA . ASN A 1 95 ? 5.584 10.457 -15.588 1.00 56.97 95 ASN A CA 1
ATOM 732 C C . ASN A 1 95 ? 5.775 10.686 -17.089 1.00 56.97 95 ASN A C 1
ATOM 734 O O . ASN A 1 95 ? 6.632 10.046 -17.681 1.00 56.97 95 ASN A O 1
ATOM 738 N N . GLY A 1 96 ? 4.950 11.547 -17.697 1.00 61.81 96 GLY A N 1
ATOM 739 C CA . GLY A 1 96 ? 5.221 12.233 -18.976 1.00 61.81 96 GLY A CA 1
ATOM 740 C C . GLY A 1 96 ? 5.920 11.446 -20.098 1.00 61.81 96 GLY A C 1
ATOM 741 O O . GLY A 1 96 ? 6.735 12.027 -20.808 1.00 61.81 96 GLY A O 1
ATOM 742 N N . ALA A 1 97 ? 5.655 10.147 -20.247 1.00 70.19 97 ALA A N 1
ATOM 743 C CA . ALA A 1 97 ? 6.376 9.299 -21.189 1.00 70.19 97 ALA A CA 1
ATOM 744 C C . ALA A 1 97 ? 5.765 9.377 -22.593 1.00 70.19 97 ALA A C 1
ATOM 746 O O . ALA A 1 97 ? 4.547 9.497 -22.752 1.00 70.19 97 ALA A O 1
ATOM 747 N N . ILE A 1 98 ? 6.615 9.253 -23.613 1.00 82.75 98 ILE A N 1
ATOM 748 C CA . ILE A 1 98 ? 6.187 9.068 -24.999 1.00 82.75 98 ILE A CA 1
ATOM 749 C C . ILE A 1 98 ? 6.065 7.565 -25.255 1.00 82.75 98 ILE A C 1
ATOM 751 O O . ILE A 1 98 ? 7.032 6.825 -25.091 1.00 82.75 98 ILE A O 1
ATOM 755 N N . GLY A 1 99 ? 4.869 7.115 -25.633 1.00 84.81 99 GLY A N 1
ATOM 756 C CA . GLY A 1 99 ? 4.621 5.730 -26.026 1.00 84.81 99 GLY A CA 1
ATOM 757 C C . GLY A 1 99 ? 4.807 5.536 -27.528 1.00 84.81 99 GLY A C 1
ATOM 758 O O . GLY A 1 99 ? 4.285 6.322 -28.318 1.00 84.81 99 GLY A O 1
ATOM 759 N N . TYR A 1 100 ? 5.499 4.465 -27.909 1.00 88.56 100 TYR A N 1
ATOM 760 C CA . TYR A 1 100 ? 5.682 4.040 -29.297 1.00 88.56 100 TYR A CA 1
ATOM 761 C C . TYR A 1 100 ? 4.897 2.756 -29.571 1.00 88.56 100 TYR A C 1
ATOM 763 O O . TYR A 1 100 ? 4.635 1.971 -28.658 1.00 88.56 100 TYR A O 1
ATOM 771 N N . THR A 1 101 ? 4.491 2.545 -30.824 1.00 90.38 101 THR A N 1
ATOM 772 C CA . THR A 1 101 ? 3.887 1.273 -31.240 1.00 90.38 101 THR A CA 1
ATOM 773 C C . THR A 1 101 ? 4.946 0.172 -31.255 1.00 90.38 101 THR A C 1
ATOM 775 O O . THR A 1 101 ? 6.126 0.449 -31.460 1.00 90.38 101 THR A O 1
ATOM 778 N N . SER A 1 102 ? 4.532 -1.085 -31.069 1.00 88.25 102 SER A N 1
ATOM 779 C CA . SER A 1 102 ? 5.450 -2.228 -31.181 1.00 88.25 102 SER A CA 1
ATOM 780 C C . SER A 1 102 ? 6.097 -2.294 -32.565 1.00 88.25 102 SER A C 1
ATOM 782 O O . SER A 1 102 ? 7.302 -2.471 -32.655 1.00 88.25 102 SER A O 1
ATOM 784 N N . GLU A 1 103 ? 5.320 -2.034 -33.620 1.00 90.44 103 GLU A N 1
ATOM 785 C CA . GLU A 1 103 ? 5.791 -2.013 -35.010 1.00 90.44 103 GLU A CA 1
ATOM 786 C C . GLU A 1 103 ? 6.941 -1.019 -35.231 1.00 90.44 103 GLU A C 1
ATOM 788 O O . GLU A 1 103 ? 7.931 -1.352 -35.875 1.00 90.44 103 GLU A O 1
ATOM 793 N N . LEU A 1 104 ? 6.852 0.191 -34.664 1.00 90.38 104 LEU A N 1
ATOM 794 C CA . LEU A 1 104 ? 7.927 1.177 -34.777 1.00 90.38 104 LEU A CA 1
ATOM 795 C C . LEU A 1 104 ? 9.179 0.723 -34.020 1.00 90.38 104 LEU A C 1
ATOM 797 O O . LEU A 1 104 ? 10.285 0.879 -34.528 1.00 90.38 104 LEU A O 1
ATOM 801 N N . THR A 1 105 ? 9.016 0.167 -32.819 1.00 89.06 105 THR A N 1
ATOM 802 C CA . THR A 1 105 ? 10.141 -0.336 -32.019 1.00 89.06 105 THR A CA 1
ATOM 803 C C . THR A 1 105 ? 10.840 -1.510 -32.713 1.00 89.06 105 THR A C 1
ATOM 805 O O . THR A 1 105 ? 12.066 -1.536 -32.773 1.00 89.06 105 THR A O 1
ATOM 808 N N . GLU A 1 106 ? 10.079 -2.442 -33.295 1.00 90.19 106 GLU A N 1
ATOM 809 C CA . GLU A 1 106 ? 10.600 -3.565 -34.087 1.00 90.19 106 GLU A CA 1
ATOM 810 C C . GLU A 1 106 ? 11.340 -3.074 -35.337 1.00 90.19 106 GLU A C 1
ATOM 812 O O . GLU A 1 106 ? 12.456 -3.516 -35.609 1.00 90.19 106 GLU A O 1
ATOM 817 N N . TYR A 1 107 ? 10.764 -2.108 -36.061 1.00 91.00 107 TYR A N 1
ATOM 818 C CA . TYR A 1 107 ? 11.406 -1.491 -37.220 1.00 91.00 107 TYR A CA 1
ATOM 819 C C . TYR A 1 107 ? 12.736 -0.819 -36.855 1.00 91.00 107 TYR A C 1
ATOM 821 O O . TYR A 1 107 ? 13.750 -1.055 -37.511 1.00 91.00 107 TYR A O 1
ATOM 829 N N . LEU A 1 108 ? 12.751 0.001 -35.797 1.00 90.38 108 LEU A N 1
ATOM 830 C CA . LEU A 1 108 ? 13.961 0.686 -35.337 1.00 90.38 108 LEU A CA 1
ATOM 831 C C . LEU A 1 108 ? 15.041 -0.311 -34.902 1.00 90.38 108 LEU A C 1
ATOM 833 O O . LEU A 1 108 ? 16.203 -0.123 -35.251 1.00 90.38 108 LEU A O 1
ATOM 837 N N . SER A 1 109 ? 14.655 -1.389 -34.216 1.00 91.56 109 SER A N 1
ATOM 838 C CA . SER A 1 109 ? 15.574 -2.461 -33.827 1.00 91.56 109 SER A CA 1
ATOM 839 C C . SER A 1 109 ? 16.160 -3.191 -35.035 1.00 91.56 109 SER A C 1
ATOM 841 O O . SER A 1 109 ? 17.367 -3.407 -35.092 1.00 91.56 109 SER A O 1
ATOM 843 N N . SER A 1 110 ? 15.333 -3.547 -36.024 1.00 90.69 110 SER A N 1
ATOM 844 C CA . SER A 1 110 ? 15.805 -4.192 -37.257 1.00 90.69 110 SER A CA 1
ATOM 845 C C . SER A 1 110 ? 16.767 -3.290 -38.027 1.00 90.69 110 SER A C 1
ATOM 847 O O . SER A 1 110 ? 17.789 -3.752 -38.521 1.00 90.69 110 SER A O 1
ATOM 849 N N . ARG A 1 111 ? 16.466 -1.990 -38.101 1.00 89.31 111 ARG A N 1
ATOM 850 C CA . ARG A 1 111 ? 17.340 -1.001 -38.736 1.00 89.31 111 ARG A CA 1
ATOM 851 C C . ARG A 1 111 ? 18.674 -0.860 -37.998 1.00 89.31 111 ARG A C 1
ATOM 853 O O . ARG A 1 111 ? 19.711 -0.773 -38.651 1.00 89.31 111 ARG A O 1
ATOM 860 N N . ALA A 1 112 ? 18.655 -0.848 -36.665 1.00 90.44 112 ALA A N 1
ATOM 861 C CA . ALA A 1 112 ? 19.871 -0.811 -35.858 1.00 90.44 112 ALA A CA 1
ATOM 862 C C . ALA A 1 112 ? 20.725 -2.069 -36.081 1.00 90.44 112 ALA A C 1
ATOM 864 O O . ALA A 1 112 ? 21.930 -1.952 -36.300 1.00 90.44 112 ALA A O 1
ATOM 865 N N . GLU A 1 113 ? 20.106 -3.254 -36.114 1.00 91.31 113 GLU A N 1
ATOM 866 C CA . GLU A 1 113 ? 20.780 -4.534 -36.387 1.00 91.31 113 GLU A CA 1
ATOM 867 C C . GLU A 1 113 ? 21.473 -4.530 -37.757 1.00 91.31 113 GLU A C 1
ATOM 869 O O . GLU A 1 113 ? 22.595 -5.017 -37.908 1.00 91.31 113 GLU A O 1
ATOM 874 N N . ASP A 1 114 ? 20.831 -3.920 -38.754 1.00 89.69 114 ASP A N 1
ATOM 875 C CA 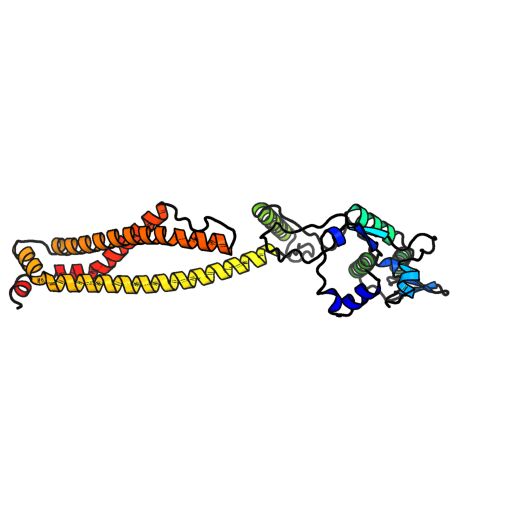. ASP A 1 114 ? 21.379 -3.798 -40.099 1.00 89.69 114 ASP A CA 1
ATOM 876 C C . ASP A 1 114 ? 22.431 -2.695 -40.268 1.00 89.69 114 ASP A C 1
ATOM 878 O O . ASP A 1 114 ? 23.078 -2.631 -41.322 1.00 89.69 114 ASP A O 1
ATOM 882 N N . SER A 1 115 ? 22.658 -1.869 -39.247 1.00 89.38 115 SER A N 1
ATOM 883 C CA . SER A 1 115 ? 23.601 -0.759 -39.329 1.00 89.38 115 SER A CA 1
ATOM 884 C C . SER A 1 115 ? 25.055 -1.233 -39.517 1.00 89.38 115 SER A C 1
ATOM 886 O O . SER A 1 115 ? 25.470 -2.258 -38.957 1.00 89.38 115 SER A O 1
ATOM 888 N N . PRO A 1 116 ? 25.884 -0.471 -40.258 1.00 89.00 116 PRO A N 1
ATOM 889 C CA . PRO A 1 116 ? 27.311 -0.764 -40.387 1.00 89.00 116 PRO A CA 1
ATOM 890 C C . PRO A 1 116 ? 28.036 -0.838 -39.034 1.00 89.00 116 PRO A C 1
ATOM 892 O O . PRO A 1 116 ? 28.903 -1.692 -38.854 1.00 89.00 116 PRO A O 1
ATOM 895 N N . ALA A 1 117 ? 27.646 0.010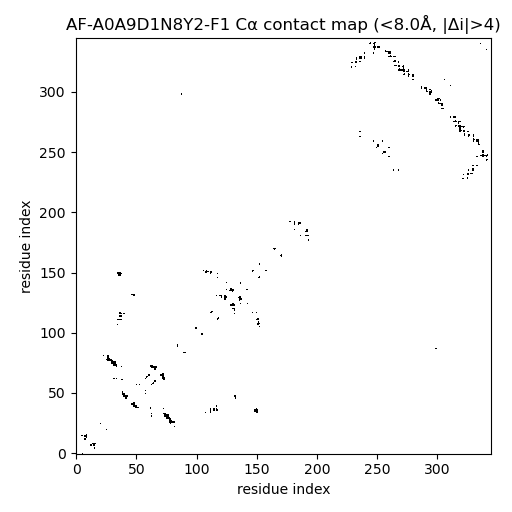 -38.076 1.00 90.44 117 ALA A N 1
ATOM 896 C CA . ALA A 1 117 ? 28.229 0.058 -36.737 1.00 90.44 117 ALA A CA 1
ATOM 897 C C . ALA A 1 117 ? 27.969 -1.229 -35.942 1.00 90.44 117 ALA A C 1
ATOM 899 O O . ALA A 1 117 ? 28.907 -1.818 -35.408 1.00 90.44 117 ALA A O 1
ATOM 900 N N . VAL A 1 118 ? 26.724 -1.724 -35.916 1.00 93.06 118 VAL A N 1
ATOM 901 C CA . VAL A 1 118 ? 26.390 -2.979 -35.217 1.00 93.06 118 VAL A CA 1
ATOM 902 C C . VAL A 1 118 ? 27.071 -4.173 -35.884 1.00 93.06 118 VAL A C 1
ATOM 904 O O . VAL A 1 118 ? 27.644 -5.019 -35.196 1.00 93.06 118 VAL A O 1
ATOM 907 N N . LYS A 1 119 ? 27.092 -4.228 -37.223 1.00 93.75 119 LYS A N 1
ATOM 908 C CA . LYS A 1 119 ? 27.804 -5.278 -37.974 1.00 93.75 119 LYS A CA 1
ATOM 909 C C . LYS A 1 119 ? 29.304 -5.286 -37.655 1.00 93.75 119 LYS A C 1
ATOM 911 O O . LYS A 1 119 ? 29.868 -6.355 -37.409 1.00 93.75 119 LYS A O 1
ATOM 916 N N . ALA A 1 120 ? 29.937 -4.113 -37.601 1.00 93.31 120 ALA A N 1
ATOM 917 C CA . ALA A 1 120 ? 31.342 -3.973 -37.226 1.00 93.31 120 ALA A CA 1
ATOM 918 C C . ALA A 1 120 ? 31.597 -4.354 -35.759 1.00 93.31 120 ALA A C 1
ATOM 920 O O . ALA A 1 120 ? 32.572 -5.049 -35.474 1.00 93.31 120 ALA A O 1
ATOM 921 N N . LEU A 1 121 ? 30.702 -3.978 -34.840 1.00 94.75 121 LEU A N 1
ATOM 922 C CA . LEU A 1 121 ? 30.802 -4.337 -33.426 1.00 94.75 121 LEU A CA 1
ATOM 923 C C . LEU A 1 121 ? 30.720 -5.856 -33.239 1.00 94.75 121 LEU A C 1
ATOM 925 O O . LEU A 1 121 ? 31.563 -6.437 -32.558 1.00 94.75 121 LEU A O 1
ATOM 929 N N . ARG A 1 122 ? 29.745 -6.518 -33.877 1.00 94.94 122 ARG A N 1
ATOM 930 C CA . ARG A 1 122 ? 29.607 -7.984 -33.836 1.00 94.94 122 ARG A CA 1
ATOM 931 C C . ARG A 1 122 ? 30.860 -8.681 -34.376 1.00 94.94 122 ARG A C 1
ATOM 933 O O . ARG A 1 122 ? 31.302 -9.665 -33.788 1.00 94.94 122 ARG A O 1
ATOM 940 N N . ALA A 1 123 ? 31.449 -8.166 -35.458 1.00 94.94 123 ALA A N 1
ATOM 941 C CA . ALA A 1 123 ? 32.689 -8.699 -36.023 1.00 94.94 123 ALA A CA 1
ATOM 942 C C . ALA A 1 123 ? 33.893 -8.517 -35.075 1.00 94.94 123 ALA A C 1
ATOM 944 O O . ALA A 1 123 ? 34.582 -9.493 -34.784 1.00 94.94 123 ALA A O 1
ATOM 945 N N . SER A 1 124 ? 34.093 -7.307 -34.536 1.00 93.69 124 SER A N 1
ATOM 946 C CA . SER A 1 124 ? 35.153 -6.983 -33.560 1.00 93.69 124 SER A CA 1
ATOM 947 C C . SER A 1 124 ? 35.051 -7.853 -32.301 1.00 93.69 124 SER A C 1
ATOM 949 O O . SER A 1 124 ? 36.037 -8.424 -31.828 1.00 93.69 124 SER A O 1
ATOM 951 N N . TYR A 1 125 ? 33.834 -8.048 -31.788 1.00 94.31 125 TYR A N 1
ATOM 952 C CA . TYR A 1 125 ? 33.603 -8.908 -30.633 1.00 94.31 125 TYR A CA 1
ATOM 953 C C . TYR A 1 125 ? 33.911 -10.383 -30.927 1.00 94.31 125 TYR A C 1
ATOM 955 O O . TYR A 1 125 ? 34.549 -11.054 -30.112 1.00 94.31 125 TYR A O 1
ATOM 963 N N . ALA A 1 126 ? 33.504 -10.885 -32.097 1.00 94.12 126 ALA A N 1
ATOM 964 C CA . ALA A 1 126 ? 33.748 -12.268 -32.500 1.00 94.12 126 ALA A CA 1
ATOM 965 C C . ALA A 1 126 ? 35.238 -12.572 -32.739 1.00 94.12 126 ALA A C 1
ATOM 967 O O . ALA A 1 126 ? 35.687 -13.681 -32.442 1.00 94.12 126 ALA A O 1
ATOM 968 N N . GLU A 1 127 ? 36.002 -11.612 -33.266 1.00 94.00 127 GLU A N 1
ATOM 969 C CA . GLU A 1 127 ? 37.421 -11.786 -33.589 1.00 94.00 127 GLU A CA 1
ATOM 970 C C . GLU A 1 127 ? 38.338 -11.556 -32.379 1.00 94.00 127 GLU A C 1
ATOM 972 O O . GLU A 1 127 ? 39.192 -12.394 -32.079 1.00 94.00 127 GLU A O 1
ATOM 977 N N . SER A 1 128 ? 38.156 -10.442 -31.665 1.00 92.69 128 SER A N 1
ATOM 978 C CA . SER A 1 128 ? 39.093 -9.970 -30.636 1.00 92.69 128 SER A CA 1
ATOM 979 C C . SER A 1 128 ? 38.454 -9.647 -29.286 1.00 92.69 128 SER A C 1
ATOM 981 O O . SER A 1 128 ? 39.176 -9.271 -28.361 1.00 92.69 128 SER A O 1
ATOM 983 N N . ARG A 1 129 ? 37.136 -9.840 -29.126 1.00 94.44 129 ARG A N 1
ATOM 984 C CA . ARG A 1 129 ? 36.370 -9.437 -27.929 1.00 94.44 129 ARG A CA 1
ATOM 985 C C . ARG A 1 129 ? 36.581 -7.968 -27.574 1.00 94.44 129 ARG A C 1
ATOM 987 O O . ARG A 1 129 ? 36.848 -7.631 -26.421 1.00 94.44 129 ARG A O 1
ATOM 994 N N . THR A 1 130 ? 36.482 -7.105 -28.576 1.00 94.19 130 THR A N 1
ATOM 995 C CA . THR A 1 130 ? 36.640 -5.659 -28.423 1.00 94.19 130 THR A CA 1
ATOM 996 C C . THR A 1 130 ? 35.403 -4.903 -28.888 1.00 94.19 130 THR A C 1
ATOM 998 O O . THR A 1 130 ? 34.640 -5.406 -29.713 1.00 94.19 130 THR A O 1
ATOM 1001 N N . ASP A 1 131 ? 35.205 -3.697 -28.363 1.00 92.56 131 ASP A N 1
ATOM 1002 C CA . ASP A 1 131 ? 34.226 -2.743 -28.883 1.00 92.56 131 ASP A CA 1
ATOM 1003 C C . ASP A 1 131 ? 34.723 -2.089 -30.194 1.00 92.56 131 ASP A C 1
ATOM 1005 O O . ASP A 1 131 ? 35.732 -2.500 -30.781 1.00 92.56 131 ASP A O 1
ATOM 1009 N N . LEU A 1 132 ? 34.000 -1.075 -30.682 1.00 91.12 132 LEU A N 1
ATOM 1010 C CA . LEU A 1 132 ? 34.375 -0.319 -31.884 1.00 91.12 132 LEU A CA 1
ATOM 1011 C C . LEU A 1 132 ? 35.618 0.567 -31.694 1.00 91.12 132 LEU A C 1
ATOM 1013 O O . LEU A 1 132 ? 36.257 0.935 -32.677 1.00 91.12 132 LEU A O 1
ATOM 1017 N N . LEU A 1 133 ? 35.971 0.892 -30.450 1.00 91.94 133 LEU A N 1
ATOM 1018 C CA . LEU A 1 133 ? 37.123 1.720 -30.084 1.00 91.94 133 LEU A CA 1
ATOM 1019 C C . LEU A 1 133 ? 38.360 0.874 -29.729 1.00 91.94 133 LEU A C 1
ATOM 1021 O O . LEU A 1 133 ? 39.419 1.420 -29.417 1.00 91.94 133 LEU A O 1
ATOM 1025 N N . GLY A 1 134 ? 38.242 -0.456 -29.774 1.00 90.31 134 GLY A N 1
ATOM 1026 C CA . GLY A 1 134 ? 39.305 -1.394 -29.423 1.00 90.31 134 GLY A CA 1
ATOM 1027 C C . GLY A 1 134 ? 39.424 -1.686 -27.923 1.00 90.31 134 GLY A C 1
ATOM 1028 O O . GLY A 1 134 ? 40.384 -2.342 -27.511 1.00 90.31 134 GLY A O 1
ATOM 1029 N N . ASN A 1 135 ? 38.478 -1.237 -27.094 1.00 94.06 135 ASN A N 1
ATOM 1030 C CA . ASN A 1 135 ? 38.437 -1.598 -25.680 1.00 94.06 135 ASN A CA 1
ATOM 1031 C C . ASN A 1 135 ? 37.978 -3.044 -25.529 1.00 94.06 135 ASN A C 1
ATOM 1033 O O . ASN A 1 135 ? 37.079 -3.501 -26.230 1.00 94.06 135 ASN A O 1
ATOM 1037 N N . LYS A 1 136 ? 38.587 -3.773 -24.596 1.00 95.38 136 LYS A N 1
ATOM 1038 C CA . LYS A 1 136 ? 38.247 -5.172 -24.336 1.00 95.38 136 LYS A CA 1
ATOM 1039 C C . LYS A 1 136 ? 36.894 -5.279 -23.630 1.00 95.38 136 LYS A C 1
ATOM 1041 O O . LYS A 1 136 ? 36.690 -4.618 -22.621 1.00 95.38 136 LYS A O 1
ATOM 1046 N N . ILE A 1 137 ? 36.041 -6.167 -24.132 1.00 95.06 137 ILE A N 1
ATOM 1047 C CA . ILE A 1 137 ? 34.754 -6.535 -23.539 1.00 95.06 137 ILE A CA 1
ATOM 1048 C C . ILE A 1 137 ? 34.966 -7.806 -22.707 1.00 95.06 137 ILE A C 1
ATOM 1050 O O . ILE A 1 137 ? 35.421 -8.838 -23.215 1.00 95.06 137 ILE A O 1
ATOM 1054 N N . GLU A 1 138 ? 34.685 -7.730 -21.408 1.00 92.56 138 GLU A N 1
ATOM 1055 C CA . GLU A 1 138 ? 35.021 -8.770 -20.432 1.00 92.56 138 GLU A CA 1
ATOM 1056 C C . GLU A 1 138 ? 33.967 -9.886 -20.360 1.00 92.56 138 GLU A C 1
ATOM 1058 O O . GLU A 1 138 ? 34.302 -11.022 -20.004 1.00 92.56 138 GLU A O 1
ATOM 1063 N N . SER A 1 139 ? 32.711 -9.608 -20.724 1.00 91.19 139 SER A N 1
ATOM 1064 C CA . SER A 1 139 ? 31.611 -10.578 -20.651 1.00 91.19 139 SER A CA 1
ATOM 1065 C C . SER A 1 139 ? 30.625 -10.488 -21.824 1.00 91.19 139 SER A C 1
ATOM 1067 O O . SER A 1 139 ? 30.612 -9.539 -22.602 1.00 91.19 139 SER A O 1
ATOM 1069 N N . GLU A 1 140 ? 29.796 -11.520 -21.979 1.00 88.06 140 GLU A N 1
ATOM 1070 C CA . GLU A 1 140 ? 28.672 -11.514 -22.928 1.00 88.06 140 GLU A CA 1
ATOM 1071 C C . GLU A 1 140 ? 27.549 -10.567 -22.474 1.00 88.06 140 GLU A C 1
ATOM 1073 O O . GLU A 1 140 ? 26.869 -9.971 -23.299 1.00 88.06 140 GLU A O 1
ATOM 1078 N N . GLU A 1 141 ? 27.401 -10.367 -21.163 1.00 87.06 141 GLU A N 1
ATOM 1079 C CA . GLU A 1 141 ? 26.457 -9.406 -20.585 1.00 87.06 141 GLU A CA 1
ATOM 1080 C C . GLU A 1 141 ? 26.828 -7.966 -20.967 1.00 87.06 141 GLU A C 1
ATOM 1082 O O . GLU A 1 141 ? 25.985 -7.241 -21.482 1.00 87.06 141 GLU A O 1
ATOM 1087 N N . GLU A 1 142 ? 28.106 -7.594 -20.840 1.00 89.69 142 GLU A N 1
ATOM 1088 C CA . GLU A 1 142 ? 28.620 -6.282 -21.259 1.00 89.69 142 GLU A CA 1
ATOM 1089 C C . GLU A 1 142 ? 28.443 -6.066 -22.771 1.00 89.69 142 GLU A C 1
ATOM 1091 O O . GLU A 1 142 ? 28.030 -4.996 -23.213 1.00 89.69 142 GLU A O 1
ATOM 1096 N N . PHE A 1 143 ? 28.680 -7.102 -23.581 1.00 91.56 143 PHE A N 1
ATOM 1097 C CA . PHE A 1 143 ? 28.407 -7.042 -25.018 1.00 91.56 143 PHE A CA 1
ATOM 1098 C C . PHE A 1 143 ? 26.922 -6.789 -25.316 1.00 91.56 143 PHE A C 1
ATOM 1100 O O . PHE A 1 143 ? 26.591 -5.933 -26.139 1.00 91.56 143 PHE A O 1
ATOM 1107 N N . ASN A 1 144 ? 26.026 -7.506 -24.634 1.00 88.81 144 ASN A N 1
ATOM 1108 C CA . ASN A 1 144 ? 24.585 -7.345 -24.803 1.00 88.81 144 ASN A CA 1
ATOM 1109 C C . ASN A 1 144 ? 24.114 -5.951 -24.366 1.00 88.81 144 ASN A C 1
ATOM 1111 O O . ASN A 1 144 ? 23.273 -5.365 -25.043 1.00 88.81 144 ASN A O 1
ATOM 1115 N N . GLU A 1 145 ? 24.684 -5.377 -23.304 1.00 88.75 145 GLU A N 1
ATOM 1116 C CA . GLU A 1 145 ? 24.415 -3.990 -22.903 1.00 88.75 145 GLU A CA 1
ATOM 1117 C C . GLU A 1 145 ? 24.805 -2.989 -24.000 1.00 88.75 145 GLU A C 1
ATOM 1119 O O . GLU A 1 145 ? 24.029 -2.080 -24.308 1.00 88.75 145 GLU A O 1
ATOM 1124 N N . ILE A 1 146 ? 25.960 -3.182 -24.649 1.00 91.12 146 ILE A N 1
ATOM 1125 C CA . ILE A 1 146 ? 26.399 -2.322 -25.757 1.00 91.12 146 ILE A CA 1
ATOM 1126 C C . ILE A 1 146 ? 25.447 -2.467 -26.953 1.00 91.12 146 ILE A C 1
ATOM 1128 O O . ILE A 1 146 ? 24.987 -1.459 -27.491 1.00 91.12 146 ILE A O 1
ATOM 1132 N N . ILE A 1 147 ? 25.083 -3.693 -27.337 1.00 91.88 147 ILE A N 1
ATOM 1133 C CA . ILE A 1 147 ? 24.139 -3.967 -28.437 1.00 91.88 147 ILE A CA 1
ATOM 1134 C C . ILE A 1 147 ? 22.768 -3.324 -28.172 1.00 91.88 147 ILE A C 1
ATOM 1136 O O . ILE A 1 147 ? 22.218 -2.648 -29.046 1.00 91.88 147 ILE A O 1
ATOM 1140 N N . VAL A 1 148 ? 22.255 -3.442 -26.945 1.00 90.12 148 VAL A N 1
ATOM 1141 C CA . VAL A 1 148 ? 21.009 -2.784 -26.526 1.00 90.12 148 VAL A CA 1
ATOM 1142 C C . VAL A 1 148 ? 21.143 -1.264 -26.568 1.00 90.12 148 VAL A C 1
ATOM 1144 O O . VAL A 1 148 ? 20.231 -0.586 -27.044 1.00 90.12 148 VAL A O 1
ATOM 1147 N N . SER A 1 149 ? 22.280 -0.706 -26.143 1.00 90.12 149 SER A N 1
ATOM 1148 C CA . SER A 1 149 ? 22.516 0.742 -26.222 1.00 90.12 149 SER A CA 1
ATOM 1149 C C . SER A 1 149 ? 22.598 1.253 -27.665 1.00 90.12 149 SER A C 1
ATOM 1151 O O . SER A 1 149 ? 22.175 2.376 -27.931 1.00 90.12 149 SER A O 1
ATOM 1153 N N . MET A 1 150 ? 23.033 0.414 -28.615 1.00 90.31 150 MET A N 1
ATOM 1154 C CA . MET A 1 150 ? 22.966 0.695 -30.053 1.00 90.31 150 MET A CA 1
ATOM 1155 C C . MET A 1 150 ? 21.536 0.635 -30.619 1.00 90.31 150 MET A C 1
ATOM 1157 O O . MET A 1 150 ? 21.302 1.079 -31.739 1.00 90.31 150 MET A O 1
ATOM 1161 N N . GLY A 1 151 ? 20.549 0.190 -29.841 1.00 89.31 151 GLY A N 1
ATOM 1162 C CA . GLY A 1 151 ? 19.139 0.167 -30.234 1.00 89.31 151 GLY A CA 1
ATOM 1163 C C . GLY A 1 151 ? 18.663 -1.168 -30.798 1.00 89.31 151 GLY A C 1
ATOM 1164 O O . GLY A 1 151 ? 17.549 -1.231 -31.312 1.00 89.31 151 GLY A O 1
ATOM 1165 N N . VAL A 1 152 ? 19.469 -2.225 -30.685 1.00 90.69 152 VAL A N 1
ATOM 1166 C CA . VAL A 1 152 ? 19.066 -3.590 -31.031 1.00 90.69 152 VAL A CA 1
ATOM 1167 C C . VAL A 1 152 ? 18.372 -4.234 -29.835 1.00 90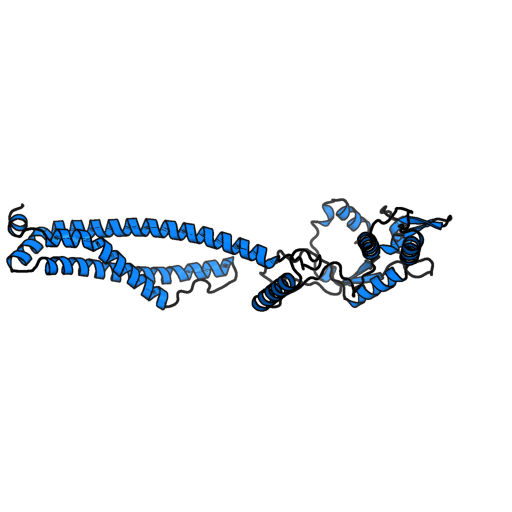.69 152 VAL A C 1
ATOM 1169 O O . VAL A 1 152 ? 18.932 -4.318 -28.744 1.00 90.69 152 VAL A O 1
ATOM 1172 N N . ALA A 1 153 ? 17.164 -4.740 -30.046 1.00 85.75 153 ALA A N 1
ATOM 1173 C CA . ALA A 1 153 ? 16.424 -5.523 -29.072 1.00 85.75 153 ALA A CA 1
ATOM 1174 C C . ALA A 1 153 ? 16.385 -7.002 -29.481 1.00 85.75 153 ALA A C 1
ATOM 1176 O O . A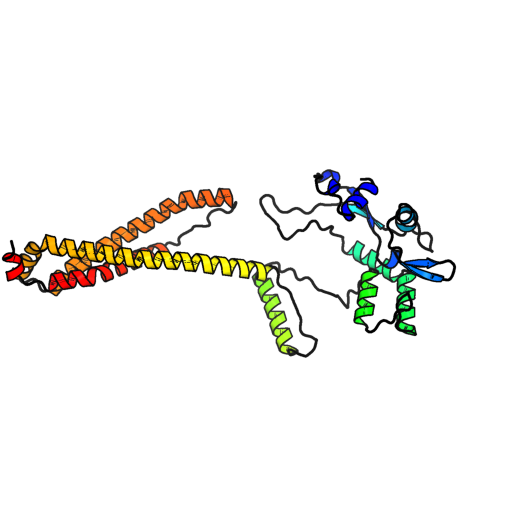LA A 1 153 ? 15.981 -7.337 -30.594 1.00 85.75 153 ALA A O 1
ATOM 1177 N N . ASP A 1 154 ? 16.744 -7.886 -28.549 1.00 82.81 154 ASP A N 1
ATOM 1178 C CA . ASP A 1 154 ? 16.544 -9.329 -28.678 1.00 82.81 154 ASP A CA 1
ATOM 1179 C C . ASP A 1 154 ? 15.279 -9.746 -27.910 1.00 82.81 154 ASP A C 1
ATOM 1181 O O . ASP A 1 154 ? 15.196 -9.627 -26.685 1.00 82.81 154 ASP A O 1
ATOM 1185 N N . LEU A 1 155 ? 14.272 -10.217 -28.647 1.00 77.38 155 LEU A N 1
ATOM 1186 C CA . LEU A 1 155 ? 13.001 -10.685 -28.087 1.00 77.38 155 LEU A CA 1
ATOM 1187 C C . LEU A 1 155 ? 13.139 -12.023 -27.350 1.00 77.38 155 LEU A C 1
ATOM 1189 O O . LEU A 1 155 ? 12.322 -12.314 -26.475 1.00 77.38 155 LEU A O 1
ATOM 1193 N N . GLU A 1 156 ? 14.140 -12.834 -27.694 1.00 81.12 156 GLU A N 1
ATOM 1194 C CA . GLU A 1 156 ? 14.401 -14.110 -27.027 1.00 81.12 156 GLU A CA 1
ATOM 1195 C C . GLU A 1 156 ? 15.170 -13.911 -25.711 1.00 81.12 156 GLU A C 1
ATOM 1197 O O . GLU A 1 156 ? 15.020 -14.720 -24.794 1.00 81.12 156 GLU A O 1
ATOM 1202 N N . ASN A 1 157 ? 15.907 -12.800 -25.577 1.00 78.69 157 ASN A N 1
ATOM 1203 C CA . ASN A 1 157 ? 16.735 -12.480 -24.410 1.00 78.69 157 ASN A CA 1
ATOM 1204 C C . ASN A 1 157 ? 16.443 -11.073 -23.841 1.00 78.69 157 ASN A C 1
ATOM 1206 O O . ASN A 1 157 ? 17.270 -10.164 -23.955 1.00 78.69 157 ASN A O 1
ATOM 1210 N N . PRO A 1 158 ? 15.281 -10.857 -23.195 1.00 80.25 158 PRO A N 1
ATOM 1211 C CA . PRO A 1 158 ? 14.939 -9.557 -22.629 1.00 80.25 158 PRO A CA 1
ATOM 1212 C C . PRO A 1 158 ? 15.783 -9.222 -21.389 1.00 80.25 158 PRO A C 1
ATOM 1214 O O . PRO A 1 158 ? 15.944 -10.047 -20.492 1.00 80.25 158 PRO A O 1
ATOM 1217 N N . VAL A 1 159 ? 16.219 -7.961 -21.275 1.00 76.62 159 VAL A N 1
ATOM 1218 C CA . VAL A 1 159 ? 16.916 -7.438 -20.077 1.00 76.62 159 VAL A CA 1
ATOM 1219 C C . VAL A 1 159 ? 15.990 -7.406 -18.854 1.00 76.62 159 VAL A C 1
ATOM 1221 O O . VAL A 1 159 ? 16.405 -7.679 -17.730 1.00 76.62 159 VAL A O 1
ATOM 1224 N N . ALA A 1 160 ? 14.714 -7.069 -19.061 1.00 81.06 160 ALA A N 1
ATOM 1225 C CA . ALA A 1 160 ? 13.701 -7.036 -18.015 1.00 81.06 160 ALA A CA 1
ATOM 1226 C C . ALA A 1 160 ? 12.302 -7.269 -18.595 1.00 81.06 160 ALA A C 1
ATOM 1228 O O . ALA A 1 160 ? 12.016 -6.907 -19.736 1.00 81.06 160 ALA A O 1
ATOM 1229 N N . ILE A 1 161 ? 11.406 -7.824 -17.778 1.00 84.81 161 ILE A N 1
ATOM 1230 C CA . ILE A 1 161 ? 9.999 -8.037 -18.131 1.00 84.81 161 ILE A CA 1
ATOM 1231 C C . ILE A 1 161 ? 9.132 -7.241 -17.157 1.00 84.81 161 ILE A C 1
ATOM 1233 O O . ILE A 1 161 ? 9.174 -7.463 -15.948 1.00 84.81 161 ILE A O 1
ATOM 1237 N N . ASN A 1 162 ? 8.314 -6.332 -17.687 1.00 85.88 162 ASN A N 1
ATOM 1238 C CA . ASN A 1 162 ? 7.316 -5.610 -16.902 1.00 85.88 162 ASN A CA 1
ATOM 1239 C C . ASN A 1 162 ? 5.988 -6.370 -16.933 1.00 85.88 162 ASN A C 1
ATOM 1241 O O . ASN A 1 162 ? 5.376 -6.526 -17.990 1.00 85.88 162 ASN A O 1
ATOM 1245 N N . LEU A 1 163 ? 5.531 -6.832 -15.770 1.00 86.38 163 LEU A N 1
ATOM 1246 C CA . LEU A 1 163 ? 4.262 -7.542 -15.631 1.00 86.38 163 LEU A CA 1
ATOM 1247 C C . LEU A 1 163 ? 3.190 -6.606 -15.071 1.00 86.38 163 LEU A C 1
ATOM 1249 O O . LEU A 1 163 ? 3.348 -6.029 -13.997 1.00 86.38 163 LEU A O 1
ATOM 1253 N N . TYR A 1 164 ? 2.069 -6.495 -15.784 1.00 85.06 164 TYR A N 1
ATOM 1254 C CA . TYR A 1 164 ? 0.925 -5.685 -15.372 1.00 85.06 164 TYR A CA 1
ATOM 1255 C C . TYR A 1 164 ? -0.261 -6.593 -15.062 1.00 85.06 164 TYR A C 1
ATOM 1257 O O . TYR A 1 164 ? -0.897 -7.145 -15.960 1.00 85.06 164 TYR A O 1
ATOM 1265 N N . ALA A 1 165 ? -0.568 -6.756 -13.777 1.00 87.56 165 ALA A N 1
ATOM 1266 C CA . ALA A 1 165 ? -1.740 -7.507 -13.352 1.00 87.56 165 ALA A CA 1
ATOM 1267 C C . ALA A 1 165 ? -3.017 -6.674 -13.547 1.00 87.56 165 ALA A C 1
ATOM 1269 O O . ALA A 1 165 ? -3.092 -5.519 -13.133 1.00 87.56 165 ALA A O 1
ATOM 1270 N N . SER A 1 166 ? -4.052 -7.280 -14.129 1.00 86.62 166 SER A N 1
ATOM 1271 C CA . SER A 1 166 ? -5.368 -6.647 -14.302 1.00 86.62 166 SER A CA 1
ATOM 1272 C C . SER A 1 166 ? -6.213 -6.619 -13.020 1.00 86.62 166 SER A C 1
ATOM 1274 O O . SER A 1 166 ? -7.247 -5.955 -12.980 1.00 86.62 166 SER A O 1
ATOM 1276 N N . SER A 1 167 ? -5.799 -7.345 -11.977 1.00 89.62 167 SER A N 1
ATOM 1277 C CA . SER A 1 167 ? -6.483 -7.440 -10.682 1.00 89.62 167 SER A CA 1
ATOM 1278 C C . SER A 1 167 ? -5.502 -7.768 -9.553 1.00 89.62 167 SER A C 1
ATOM 1280 O O . SER A 1 167 ? -4.411 -8.288 -9.800 1.00 89.62 167 SER A O 1
ATOM 1282 N N . PHE A 1 168 ? -5.910 -7.509 -8.306 1.00 87.75 168 PHE A N 1
ATOM 1283 C CA . PHE A 1 168 ? -5.136 -7.882 -7.117 1.00 87.75 168 PHE A CA 1
ATOM 1284 C C . PHE A 1 168 ? -4.954 -9.400 -6.991 1.00 87.75 168 PHE A C 1
ATOM 1286 O O . PHE A 1 168 ? -3.857 -9.853 -6.674 1.00 87.75 168 PHE A O 1
ATOM 1293 N N . ASP A 1 169 ? -5.979 -10.187 -7.328 1.00 91.81 169 ASP A N 1
ATOM 1294 C CA . ASP A 1 169 ? -5.878 -11.651 -7.339 1.00 91.81 169 ASP A CA 1
ATOM 1295 C C . ASP A 1 169 ? -4.882 -12.138 -8.398 1.00 91.81 169 ASP A C 1
ATOM 1297 O O . ASP A 1 169 ? -4.077 -13.032 -8.141 1.00 91.81 169 ASP A O 1
ATOM 1301 N N . GLY A 1 170 ? -4.883 -11.509 -9.581 1.00 92.88 170 GLY A N 1
ATOM 1302 C CA . GLY A 1 170 ? -3.909 -11.796 -10.633 1.00 92.88 170 GLY A CA 1
ATOM 1303 C C . GLY A 1 170 ? -2.475 -11.498 -10.193 1.00 92.88 170 GLY A C 1
ATOM 1304 O O . GLY A 1 170 ? -1.585 -12.314 -10.420 1.00 92.88 170 GLY A O 1
ATOM 1305 N N . LYS A 1 171 ? -2.260 -10.371 -9.503 1.00 92.44 171 LYS A N 1
ATOM 1306 C CA . LYS A 1 171 ? -0.961 -10.007 -8.919 1.00 92.44 171 LYS A CA 1
ATOM 1307 C C . LYS A 1 171 ? -0.491 -11.054 -7.906 1.00 92.44 171 LYS A C 1
ATOM 1309 O O . LYS A 1 171 ? 0.621 -11.556 -8.031 1.00 92.44 171 LYS A O 1
ATOM 1314 N N . ALA A 1 172 ? -1.356 -11.434 -6.965 1.00 92.12 172 ALA A N 1
ATOM 1315 C CA . ALA A 1 172 ? -1.049 -12.462 -5.971 1.00 92.12 172 ALA A CA 1
ATOM 1316 C C . ALA A 1 172 ? -0.738 -13.823 -6.623 1.00 92.12 172 ALA A C 1
ATOM 1318 O O . ALA A 1 172 ? 0.134 -14.559 -6.163 1.00 92.12 172 ALA A O 1
ATOM 131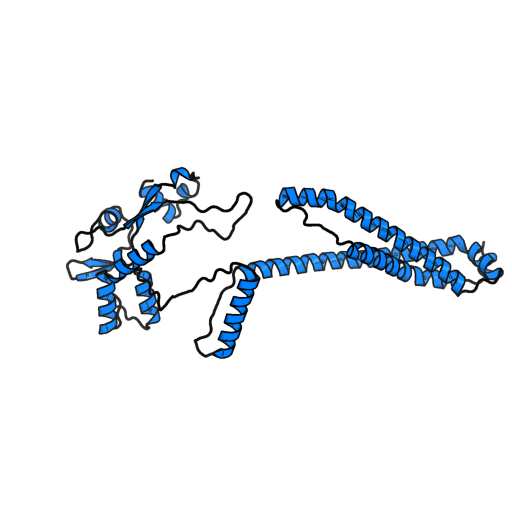9 N N . GLY A 1 173 ? -1.415 -14.150 -7.729 1.00 94.12 173 GLY A N 1
ATOM 1320 C CA . GLY A 1 173 ? -1.110 -15.328 -8.539 1.00 94.12 173 GLY A CA 1
ATOM 1321 C C . GLY A 1 173 ? 0.294 -15.293 -9.155 1.00 94.12 173 GLY A C 1
ATOM 1322 O O . GLY A 1 173 ? 0.998 -16.300 -9.103 1.00 94.12 173 GLY A O 1
ATOM 1323 N N . ILE A 1 174 ? 0.718 -14.143 -9.691 1.00 93.25 174 ILE A N 1
ATOM 1324 C CA . ILE A 1 174 ? 2.067 -13.947 -10.250 1.00 93.25 174 ILE A CA 1
ATOM 1325 C C . ILE A 1 174 ? 3.132 -14.091 -9.158 1.00 93.25 174 ILE A C 1
ATOM 1327 O O . ILE A 1 174 ? 4.094 -14.831 -9.341 1.00 93.25 174 ILE A O 1
ATOM 1331 N N . GLU A 1 175 ? 2.947 -13.435 -8.011 1.00 93.19 175 GLU A N 1
ATOM 1332 C CA . GLU A 1 175 ? 3.870 -13.536 -6.871 1.00 93.19 175 GLU A CA 1
ATOM 1333 C C . GLU A 1 175 ? 4.030 -14.982 -6.406 1.00 93.19 175 GLU A C 1
ATOM 1335 O O . GLU A 1 175 ? 5.147 -15.458 -6.206 1.00 93.19 175 GLU A O 1
ATOM 1340 N N . ARG A 1 176 ? 2.914 -15.711 -6.297 1.00 94.88 176 ARG A N 1
ATOM 1341 C CA . ARG A 1 176 ? 2.930 -17.124 -5.929 1.00 94.88 176 ARG A CA 1
ATOM 1342 C C . ARG A 1 176 ? 3.674 -17.973 -6.955 1.00 94.88 176 ARG A C 1
ATOM 1344 O O . ARG A 1 176 ? 4.471 -18.816 -6.563 1.00 94.88 176 ARG A O 1
ATOM 1351 N N . PHE A 1 177 ? 3.445 -17.743 -8.245 1.00 94.44 177 PHE A N 1
ATOM 1352 C CA . PHE A 1 177 ? 4.163 -18.449 -9.303 1.00 94.44 177 PHE A CA 1
ATOM 1353 C C . PHE A 1 177 ? 5.676 -18.213 -9.215 1.00 94.44 177 PHE A C 1
ATOM 1355 O O . PHE A 1 177 ? 6.445 -19.171 -9.268 1.00 94.44 177 PHE A O 1
ATOM 1362 N N . ILE A 1 178 ? 6.103 -16.958 -9.035 1.00 93.06 178 ILE A N 1
ATOM 1363 C CA . ILE A 1 178 ? 7.522 -16.611 -8.885 1.00 93.06 178 ILE A CA 1
ATOM 1364 C C . ILE A 1 178 ? 8.106 -17.279 -7.635 1.00 93.06 178 ILE A C 1
ATOM 1366 O O . ILE A 1 178 ? 9.201 -17.836 -7.698 1.00 93.06 178 ILE A O 1
ATOM 1370 N N . ALA A 1 179 ? 7.379 -17.271 -6.515 1.00 93.12 179 ALA A N 1
ATOM 1371 C CA . ALA A 1 179 ? 7.805 -17.924 -5.281 1.00 93.12 179 ALA A CA 1
ATOM 1372 C C . ALA A 1 179 ? 7.963 -19.445 -5.455 1.00 93.12 179 ALA A C 1
ATOM 1374 O O . ALA A 1 179 ? 8.996 -19.997 -5.073 1.00 93.12 179 ALA A O 1
ATOM 1375 N N . ASP A 1 180 ? 6.984 -20.107 -6.075 1.00 94.69 180 ASP A N 1
ATOM 1376 C CA . ASP A 1 180 ? 7.007 -21.550 -6.340 1.00 94.69 180 ASP A CA 1
ATOM 1377 C C . ASP A 1 180 ? 8.150 -21.920 -7.308 1.00 94.69 180 ASP A C 1
ATOM 1379 O O . ASP A 1 180 ? 8.878 -22.890 -7.079 1.00 94.69 180 ASP A O 1
ATOM 1383 N N . TYR A 1 181 ? 8.370 -21.117 -8.355 1.00 93.19 181 TYR A N 1
ATOM 1384 C CA . TYR A 1 181 ? 9.488 -21.286 -9.285 1.00 93.19 181 TYR A CA 1
ATOM 1385 C C . TYR A 1 181 ? 10.843 -21.113 -8.585 1.00 93.19 181 TYR A C 1
ATOM 1387 O O . TYR A 1 181 ? 11.694 -22.001 -8.669 1.00 93.19 181 TYR A O 1
ATOM 1395 N N . ASN A 1 182 ? 11.029 -20.024 -7.835 1.00 93.62 182 ASN A N 1
ATOM 1396 C CA . ASN A 1 182 ? 12.267 -19.746 -7.103 1.00 93.62 182 ASN A CA 1
ATOM 1397 C C . ASN A 1 182 ? 12.581 -20.838 -6.070 1.00 93.62 182 ASN A C 1
ATOM 1399 O O . ASN A 1 182 ? 13.739 -21.230 -5.912 1.00 93.62 182 ASN A O 1
ATOM 1403 N N . ALA A 1 183 ? 11.554 -21.384 -5.413 1.00 91.88 183 ALA A N 1
ATOM 1404 C CA . ALA A 1 183 ? 11.701 -22.523 -4.514 1.00 91.88 183 ALA A CA 1
ATOM 1405 C C . ALA A 1 183 ? 12.154 -23.802 -5.246 1.00 91.88 183 ALA A C 1
ATOM 1407 O O . ALA A 1 183 ? 12.882 -24.607 -4.666 1.00 91.88 183 ALA A O 1
ATOM 1408 N N . SER A 1 184 ? 11.757 -23.988 -6.511 1.00 91.25 184 SER A N 1
ATOM 1409 C CA . SER A 1 184 ? 12.116 -25.167 -7.311 1.00 91.25 184 SER A CA 1
ATOM 1410 C C . SER A 1 184 ? 13.562 -25.161 -7.822 1.00 91.25 184 SER A C 1
ATOM 1412 O O . SER A 1 184 ? 14.183 -26.222 -7.889 1.00 91.25 184 SER A O 1
ATOM 1414 N N . VAL A 1 185 ? 14.114 -23.986 -8.148 1.00 89.94 185 VAL A N 1
ATOM 1415 C CA . VAL A 1 185 ? 15.479 -23.851 -8.693 1.00 89.94 185 VAL A CA 1
ATOM 1416 C C . VAL A 1 185 ? 16.548 -23.727 -7.603 1.00 89.94 185 VAL A C 1
ATOM 1418 O O . VAL A 1 185 ? 17.721 -23.983 -7.859 1.00 89.94 185 VAL A O 1
ATOM 1421 N N . GLY A 1 186 ? 16.163 -23.388 -6.371 1.00 77.31 186 GLY A N 1
ATOM 1422 C CA . GLY A 1 186 ? 17.083 -23.201 -5.250 1.00 77.31 186 GLY A CA 1
ATOM 1423 C C . GLY A 1 186 ? 17.803 -21.847 -5.283 1.00 77.31 186 GLY A C 1
ATOM 1424 O O . GLY A 1 186 ? 18.128 -21.306 -6.340 1.00 77.31 186 GLY A O 1
ATOM 1425 N N . GLU A 1 187 ? 18.073 -21.307 -4.094 1.00 73.44 187 GLU A N 1
ATOM 1426 C CA . GLU A 1 187 ? 18.446 -19.900 -3.858 1.00 73.44 187 GLU A CA 1
ATOM 1427 C C . GLU A 1 187 ? 19.769 -19.456 -4.520 1.00 73.44 187 GLU A C 1
ATOM 1429 O O . GLU A 1 187 ? 19.965 -18.273 -4.786 1.00 73.44 187 GLU A O 1
ATOM 1434 N N . TYR A 1 188 ? 20.656 -20.399 -4.855 1.00 71.50 188 TYR A N 1
ATOM 1435 C CA . TYR A 1 188 ? 21.988 -20.129 -5.418 1.00 71.50 188 TYR A CA 1
ATOM 1436 C C . TYR A 1 188 ? 22.178 -20.631 -6.856 1.00 71.50 188 TYR A C 1
ATOM 1438 O O . TYR A 1 188 ? 23.306 -20.710 -7.335 1.00 71.50 188 TYR A O 1
ATOM 1446 N N . SER A 1 189 ? 21.099 -20.984 -7.560 1.00 73.75 189 SER A N 1
ATOM 1447 C CA . SER A 1 189 ? 21.177 -21.524 -8.929 1.00 73.75 189 SER A CA 1
ATOM 1448 C C . SER A 1 189 ? 21.532 -20.492 -10.002 1.00 73.75 189 SER A C 1
ATOM 1450 O O . SER A 1 189 ? 21.721 -20.861 -11.157 1.00 73.75 189 SER A O 1
ATOM 1452 N N . GLY A 1 190 ? 21.572 -19.199 -9.657 1.00 75.62 190 GLY A N 1
ATOM 1453 C CA . GLY A 1 190 ? 21.676 -18.106 -10.631 1.00 75.62 190 GLY A CA 1
ATOM 1454 C C . GLY A 1 190 ? 20.415 -17.919 -11.486 1.00 75.62 190 GLY A C 1
ATOM 1455 O O . GLY A 1 190 ? 20.328 -16.945 -12.219 1.00 75.62 190 GLY A O 1
ATOM 1456 N N . GLN A 1 191 ? 19.419 -18.803 -11.354 1.00 81.75 191 GLN A N 1
ATOM 1457 C CA . GLN A 1 191 ? 18.154 -18.792 -12.100 1.00 81.75 191 GLN A CA 1
ATOM 1458 C C . GLN A 1 191 ? 16.995 -18.197 -11.290 1.00 81.75 191 GLN A C 1
ATOM 1460 O O . GLN A 1 191 ? 15.845 -18.261 -11.716 1.00 81.75 191 GLN A O 1
ATOM 1465 N N . VAL A 1 192 ? 17.281 -17.647 -10.106 1.00 87.50 192 VAL A N 1
ATOM 1466 C CA . VAL A 1 192 ? 16.279 -17.037 -9.228 1.00 87.50 192 VAL A CA 1
ATOM 1467 C C . VAL A 1 192 ? 15.759 -15.752 -9.863 1.00 87.50 192 VAL A C 1
ATOM 1469 O O . VAL A 1 192 ? 16.523 -14.826 -10.139 1.00 87.50 192 VAL A O 1
ATOM 1472 N N . ILE A 1 193 ? 14.443 -15.672 -10.031 1.00 88.44 193 ILE A N 1
ATOM 1473 C CA . ILE A 1 193 ? 13.761 -14.474 -10.506 1.00 88.44 193 ILE A CA 1
ATOM 1474 C C . ILE A 1 193 ? 13.777 -13.438 -9.385 1.00 88.44 193 ILE A C 1
ATOM 1476 O O . ILE A 1 193 ? 13.178 -13.633 -8.323 1.00 88.44 193 ILE A O 1
ATOM 1480 N N . LYS A 1 194 ? 14.440 -12.313 -9.646 1.00 89.25 194 LYS A N 1
ATOM 1481 C CA . LYS A 1 194 ? 14.377 -11.106 -8.820 1.00 89.25 194 LYS A CA 1
ATOM 1482 C C . LYS A 1 194 ? 13.339 -10.169 -9.421 1.00 89.25 194 LYS A C 1
ATOM 1484 O O . LYS A 1 194 ? 13.341 -9.947 -10.628 1.00 89.25 194 LYS A O 1
ATOM 1489 N N . TYR A 1 195 ? 12.462 -9.622 -8.590 1.00 90.50 195 TYR A N 1
ATOM 1490 C CA . TYR A 1 195 ? 11.410 -8.718 -9.041 1.00 90.50 195 TYR A CA 1
ATOM 1491 C C . TYR A 1 195 ? 11.187 -7.587 -8.038 1.00 90.50 195 TYR A C 1
ATOM 1493 O O . TYR A 1 195 ? 11.494 -7.723 -6.853 1.00 90.50 195 TYR A O 1
ATOM 1501 N N . THR A 1 196 ? 10.623 -6.484 -8.530 1.00 90.69 196 THR A N 1
ATOM 1502 C CA . THR A 1 196 ? 10.239 -5.318 -7.731 1.00 90.69 196 THR A CA 1
ATOM 1503 C C . THR A 1 196 ? 8.739 -5.101 -7.858 1.00 90.69 196 THR A C 1
ATOM 1505 O O . THR A 1 196 ? 8.224 -4.938 -8.964 1.00 90.69 196 THR A O 1
ATOM 1508 N N . ASP A 1 197 ? 8.036 -5.064 -6.728 1.00 90.06 197 ASP A N 1
ATOM 1509 C CA . ASP A 1 197 ? 6.598 -4.817 -6.682 1.00 90.06 197 ASP A CA 1
ATOM 1510 C C . ASP A 1 197 ? 6.291 -3.405 -6.170 1.00 90.06 197 ASP A C 1
ATOM 1512 O O . ASP A 1 197 ? 6.140 -3.151 -4.974 1.00 90.06 197 ASP A O 1
ATOM 1516 N N . ASN A 1 198 ? 6.178 -2.469 -7.110 1.00 85.38 198 ASN A N 1
ATOM 1517 C CA . ASN A 1 198 ? 5.905 -1.067 -6.800 1.00 85.38 198 ASN A CA 1
ATOM 1518 C C . ASN A 1 198 ? 4.543 -0.856 -6.126 1.00 85.38 198 ASN A C 1
ATOM 1520 O O . ASN A 1 198 ? 4.420 0.002 -5.253 1.00 85.38 198 ASN A O 1
ATOM 1524 N N . LEU A 1 199 ? 3.521 -1.629 -6.510 1.00 84.38 199 LEU A N 1
ATOM 1525 C CA . LEU A 1 199 ? 2.192 -1.498 -5.917 1.00 84.38 199 LEU A CA 1
ATOM 1526 C C . LEU A 1 199 ? 2.175 -2.067 -4.497 1.00 84.38 199 LEU A C 1
ATOM 1528 O O . LEU A 1 199 ? 1.603 -1.442 -3.609 1.00 84.38 199 LEU A O 1
ATOM 1532 N N . GLY A 1 200 ? 2.823 -3.212 -4.271 1.00 88.06 200 GLY A N 1
ATOM 1533 C CA . GLY A 1 200 ? 2.991 -3.787 -2.937 1.00 88.06 200 GLY A CA 1
ATOM 1534 C C . GLY A 1 200 ? 3.720 -2.849 -1.992 1.00 88.06 200 GLY A C 1
ATOM 1535 O O . GLY A 1 200 ? 3.213 -2.614 -0.905 1.00 88.06 200 GLY A O 1
ATOM 1536 N N . MET A 1 201 ? 4.821 -2.226 -2.425 1.00 87.56 201 MET A N 1
ATOM 1537 C CA . MET A 1 201 ? 5.550 -1.253 -1.599 1.00 87.56 201 MET A CA 1
ATOM 1538 C C . MET A 1 201 ? 4.667 -0.073 -1.162 1.00 87.56 201 MET A C 1
ATOM 1540 O O . MET A 1 201 ? 4.688 0.328 0.002 1.00 87.56 201 MET A O 1
ATOM 1544 N N . VAL A 1 202 ? 3.853 0.475 -2.072 1.00 87.94 202 VAL A N 1
ATOM 1545 C CA . VAL A 1 202 ? 2.910 1.554 -1.729 1.00 87.94 202 VAL A CA 1
ATOM 1546 C C . VAL A 1 202 ? 1.823 1.050 -0.778 1.00 87.94 202 VAL A C 1
ATOM 1548 O O . VAL A 1 202 ? 1.498 1.733 0.192 1.00 87.94 202 VAL A O 1
ATOM 1551 N N . MET A 1 203 ? 1.267 -0.137 -1.027 1.00 86.44 203 MET A N 1
ATOM 1552 C CA . MET A 1 203 ? 0.219 -0.714 -0.182 1.00 86.44 203 MET A CA 1
ATOM 1553 C C . MET A 1 203 ? 0.731 -1.067 1.217 1.00 86.44 203 MET A C 1
ATOM 1555 O O . MET A 1 203 ? 0.025 -0.815 2.185 1.00 86.44 203 MET A O 1
ATOM 1559 N N . GLU A 1 204 ? 1.953 -1.580 1.344 1.00 90.50 204 GLU A N 1
ATOM 1560 C CA . GLU A 1 204 ? 2.603 -1.864 2.626 1.00 90.50 204 GLU A CA 1
ATOM 1561 C C . GLU A 1 204 ? 2.840 -0.575 3.421 1.00 90.50 204 GLU A C 1
ATOM 1563 O O . GLU A 1 204 ? 2.566 -0.516 4.619 1.00 90.50 204 GLU A O 1
ATOM 1568 N N . PHE A 1 205 ? 3.262 0.501 2.750 1.00 90.81 205 PHE A N 1
ATOM 1569 C CA . PHE A 1 205 ? 3.371 1.816 3.378 1.00 90.81 205 PHE A CA 1
ATOM 1570 C C . PHE A 1 205 ? 2.011 2.324 3.886 1.00 90.81 205 PHE A C 1
ATOM 1572 O O . PHE A 1 205 ? 1.903 2.768 5.033 1.00 90.81 205 PHE A O 1
ATOM 1579 N N . VAL A 1 206 ? 0.963 2.226 3.061 1.00 91.31 206 VAL A N 1
ATOM 1580 C CA . VAL A 1 206 ? -0.406 2.612 3.442 1.00 91.31 206 VAL A CA 1
ATOM 1581 C C . VAL A 1 206 ? -0.912 1.769 4.616 1.00 91.31 206 VAL A C 1
ATOM 1583 O O . VAL A 1 206 ? -1.460 2.330 5.565 1.00 91.31 206 VAL A O 1
ATOM 1586 N N . ASP A 1 207 ? -0.697 0.454 4.593 1.00 91.44 207 ASP A N 1
ATOM 1587 C CA . ASP A 1 207 ? -1.109 -0.463 5.659 1.00 91.44 207 ASP A CA 1
ATOM 1588 C C . ASP A 1 207 ? -0.367 -0.183 6.974 1.00 91.44 207 ASP A C 1
ATOM 1590 O O . ASP A 1 207 ? -0.979 -0.096 8.043 1.00 91.44 207 ASP A O 1
ATOM 1594 N N . GLY A 1 208 ? 0.939 0.083 6.901 1.00 95.31 208 GLY A N 1
ATOM 1595 C CA . GLY A 1 208 ? 1.749 0.483 8.050 1.00 95.31 208 GLY A CA 1
ATOM 1596 C C . GLY A 1 208 ? 1.265 1.792 8.685 1.00 95.31 208 GLY A C 1
ATOM 1597 O O . GLY A 1 208 ? 1.130 1.886 9.913 1.00 95.31 208 GLY A O 1
ATOM 1598 N N . MET A 1 209 ? 0.934 2.798 7.868 1.00 94.31 209 MET A N 1
ATOM 1599 C CA . MET A 1 209 ? 0.342 4.050 8.353 1.00 94.31 209 MET A CA 1
ATOM 1600 C C . MET A 1 209 ? -1.039 3.823 8.975 1.00 94.31 209 MET A C 1
ATOM 1602 O O . MET A 1 209 ? -1.298 4.303 10.083 1.00 94.31 209 MET A O 1
ATOM 1606 N N . ALA A 1 210 ? -1.913 3.077 8.295 1.00 93.38 210 ALA A N 1
ATOM 1607 C CA . ALA A 1 210 ? -3.265 2.787 8.763 1.00 93.38 210 ALA A CA 1
ATOM 1608 C C . ALA A 1 210 ? -3.247 2.033 10.099 1.00 93.38 210 ALA A C 1
ATOM 1610 O O . ALA A 1 210 ? -3.962 2.411 11.032 1.00 93.38 210 ALA A O 1
ATOM 1611 N N . THR A 1 211 ? -2.379 1.030 10.229 1.00 96.12 211 THR A N 1
ATOM 1612 C CA . THR A 1 211 ? -2.193 0.247 11.455 1.00 96.12 211 THR A CA 1
ATOM 1613 C C . THR A 1 211 ? -1.682 1.116 12.597 1.00 96.12 211 THR A C 1
ATOM 1615 O O . THR A 1 211 ? -2.194 1.038 13.714 1.00 96.12 211 THR A O 1
ATOM 1618 N N . THR A 1 212 ? -0.724 2.004 12.325 1.00 96.38 212 THR A N 1
ATOM 1619 C CA . THR A 1 212 ? -0.173 2.911 13.341 1.00 96.38 212 THR A CA 1
ATOM 1620 C C . THR A 1 212 ? -1.227 3.896 13.848 1.00 96.38 212 THR A C 1
ATOM 1622 O O . THR A 1 212 ? -1.427 4.025 15.057 1.00 96.38 212 THR A O 1
ATOM 1625 N N . VAL A 1 213 ? -1.949 4.561 12.939 1.00 96.25 213 VAL A N 1
ATOM 1626 C CA . VAL A 1 213 ? -3.021 5.503 13.298 1.00 96.25 213 VAL A CA 1
ATOM 1627 C C . VAL A 1 213 ? -4.138 4.789 14.060 1.00 96.25 213 VAL A C 1
ATOM 1629 O O . VAL A 1 213 ? -4.561 5.262 15.116 1.00 96.25 213 VAL A O 1
ATOM 1632 N N . THR A 1 214 ? -4.573 3.622 13.576 1.00 95.38 214 THR A N 1
ATOM 1633 C CA . THR A 1 214 ? -5.589 2.798 14.247 1.00 95.38 214 THR A CA 1
ATOM 1634 C C . THR A 1 214 ? -5.131 2.393 15.644 1.00 95.38 214 THR A C 1
ATOM 1636 O O . THR A 1 214 ? -5.892 2.536 16.598 1.00 95.38 214 THR A O 1
ATOM 1639 N N . GLY A 1 215 ? -3.877 1.965 15.803 1.00 95.88 215 GLY A N 1
ATOM 1640 C CA . GLY A 1 215 ? -3.302 1.613 17.100 1.00 95.88 215 GLY A CA 1
ATOM 1641 C C . GLY A 1 215 ? -3.340 2.773 18.100 1.00 95.88 215 GLY A C 1
ATOM 1642 O O . GLY A 1 215 ? -3.750 2.585 19.246 1.00 95.88 215 GLY A O 1
ATOM 1643 N N . VAL A 1 216 ? -2.996 3.989 17.665 1.00 97.12 216 VAL A N 1
ATOM 1644 C CA . VAL A 1 216 ? -3.071 5.200 18.502 1.00 97.12 216 VAL A CA 1
ATOM 1645 C C . VAL A 1 216 ? -4.517 5.519 18.897 1.00 97.12 216 VAL A C 1
ATOM 1647 O O . VAL A 1 216 ? -4.790 5.767 20.073 1.00 97.12 216 VAL A O 1
ATOM 1650 N N . LEU A 1 217 ? -5.458 5.473 17.949 1.00 95.50 217 LEU A N 1
ATOM 1651 C CA . LEU A 1 217 ? -6.881 5.724 18.212 1.00 95.50 217 LEU A CA 1
ATOM 1652 C C . LEU A 1 217 ? -7.485 4.690 19.170 1.00 95.50 217 LEU A C 1
ATOM 1654 O O . LEU A 1 217 ? -8.203 5.063 20.098 1.00 95.50 217 LEU A O 1
ATOM 1658 N N . VAL A 1 218 ? -7.155 3.408 18.994 1.00 94.31 218 VAL A N 1
ATOM 1659 C CA . VAL A 1 218 ? -7.551 2.332 19.915 1.00 94.31 218 VAL A CA 1
ATOM 1660 C C . VAL A 1 218 ? -6.952 2.565 21.303 1.00 94.31 218 VAL A C 1
ATOM 1662 O O . VAL A 1 218 ? -7.647 2.382 22.302 1.00 94.31 218 VAL A O 1
ATOM 1665 N N . GLY A 1 219 ? -5.705 3.037 21.387 1.00 96.12 219 GLY A N 1
ATOM 1666 C CA . GLY A 1 219 ? -5.074 3.437 22.646 1.00 96.12 219 GLY A CA 1
ATOM 1667 C C . GLY A 1 219 ? -5.845 4.547 23.369 1.00 96.12 219 GLY A C 1
ATOM 1668 O O . GLY A 1 219 ? -6.165 4.405 24.552 1.00 96.12 219 GLY A O 1
ATOM 1669 N N . PHE A 1 220 ? -6.218 5.619 22.662 1.00 96.31 220 PHE A N 1
ATOM 1670 C CA . PHE A 1 220 ? -7.059 6.685 23.221 1.00 96.31 220 PHE A CA 1
ATOM 1671 C C . PHE A 1 220 ? -8.424 6.161 23.668 1.00 96.31 220 PHE A C 1
ATOM 1673 O O . PHE A 1 220 ? -8.852 6.446 24.788 1.00 96.31 220 PHE A O 1
ATOM 1680 N N . ALA A 1 221 ? -9.078 5.349 22.836 1.00 92.88 221 ALA A N 1
ATOM 1681 C CA . ALA A 1 221 ? -10.365 4.749 23.160 1.00 92.88 221 ALA A CA 1
ATOM 1682 C C . ALA A 1 221 ? -10.289 3.876 24.423 1.00 92.88 221 ALA A C 1
ATOM 1684 O O . ALA A 1 221 ? -11.166 3.969 25.279 1.00 92.88 221 ALA A O 1
ATOM 1685 N N . ALA A 1 222 ? -9.226 3.082 24.589 1.00 93.50 222 ALA A N 1
ATOM 1686 C CA . ALA A 1 222 ? -9.017 2.249 25.771 1.00 93.50 222 ALA A CA 1
ATOM 1687 C C . ALA A 1 222 ? -8.851 3.085 27.053 1.00 93.50 222 ALA A C 1
ATOM 1689 O O . ALA A 1 222 ? -9.451 2.763 28.081 1.00 93.50 222 ALA A O 1
ATOM 1690 N N . ILE A 1 223 ? -8.095 4.187 26.998 1.00 95.81 223 ILE A N 1
ATOM 1691 C CA . ILE A 1 223 ? -7.949 5.109 28.137 1.00 95.81 223 ILE A CA 1
ATOM 1692 C C . ILE A 1 223 ? -9.299 5.749 28.475 1.00 95.81 223 ILE A C 1
ATOM 1694 O O . ILE A 1 223 ? -9.709 5.740 29.639 1.00 95.81 223 ILE A O 1
ATOM 1698 N N . SER A 1 224 ? -10.021 6.256 27.471 1.00 94.25 224 SER A N 1
ATOM 1699 C CA . SER A 1 224 ? -11.361 6.819 27.657 1.00 94.25 224 SER A CA 1
ATOM 1700 C C . SER A 1 224 ? -12.319 5.803 28.278 1.00 94.25 224 SER A C 1
ATOM 1702 O O . SER A 1 224 ? -13.053 6.149 29.199 1.00 94.25 224 SER A O 1
ATOM 1704 N N . LEU A 1 225 ? -12.258 4.538 27.855 1.00 90.75 225 LEU A N 1
ATOM 1705 C CA . LEU A 1 225 ? -13.076 3.454 28.396 1.00 90.75 225 LEU A CA 1
ATOM 1706 C C . LEU A 1 225 ? -12.849 3.241 29.896 1.00 90.75 225 LEU A C 1
ATOM 1708 O O . LEU A 1 225 ? -13.804 3.086 30.662 1.00 90.75 225 LEU A O 1
ATOM 1712 N N . ILE A 1 226 ? -11.584 3.246 30.325 1.00 91.81 226 ILE A N 1
ATOM 1713 C CA . ILE A 1 226 ? -11.208 3.093 31.734 1.00 91.81 226 ILE A CA 1
ATOM 1714 C C . ILE A 1 226 ? -11.731 4.284 32.543 1.00 91.81 226 ILE A C 1
ATOM 1716 O O . ILE A 1 226 ? -12.380 4.087 33.572 1.00 91.81 226 ILE A O 1
ATOM 1720 N N . VAL A 1 227 ? -11.506 5.511 32.062 1.00 94.75 227 VAL A N 1
ATOM 1721 C CA . VAL A 1 227 ? -11.975 6.738 32.727 1.00 94.75 227 VAL A CA 1
ATOM 1722 C C . VAL A 1 227 ? -13.503 6.744 32.855 1.00 94.75 227 VAL A C 1
ATOM 1724 O O . VAL A 1 227 ? -14.027 6.999 33.941 1.00 94.75 227 VAL A O 1
ATOM 1727 N N . SER A 1 228 ? -14.228 6.385 31.791 1.00 91.31 228 SER A N 1
ATOM 1728 C CA . SER A 1 228 ? -15.689 6.257 31.809 1.00 91.31 228 SER A CA 1
ATOM 1729 C C . SER A 1 228 ? -16.170 5.182 32.786 1.00 91.31 228 SER A C 1
ATOM 1731 O O . SER A 1 228 ? -17.129 5.409 33.520 1.00 91.31 228 SER A O 1
ATOM 1733 N N . SER A 1 229 ? -15.490 4.037 32.857 1.00 88.94 229 SER A N 1
ATOM 1734 C CA . SER A 1 229 ? -15.842 2.956 33.789 1.00 88.94 229 SER A CA 1
ATOM 1735 C C . SER A 1 229 ? -15.669 3.388 35.250 1.00 88.94 229 SER A C 1
ATOM 1737 O O . SER A 1 229 ? -16.532 3.118 36.086 1.00 88.94 229 SER A O 1
ATOM 1739 N N . ILE A 1 230 ? -14.594 4.121 35.562 1.00 92.06 230 ILE A N 1
ATOM 1740 C CA . ILE A 1 230 ? -14.375 4.700 36.895 1.00 92.06 230 ILE A CA 1
ATOM 1741 C C . ILE A 1 230 ? -15.465 5.730 37.218 1.00 92.06 230 ILE A C 1
ATOM 1743 O O . ILE A 1 230 ? -16.006 5.718 38.324 1.00 92.06 230 ILE A O 1
ATOM 1747 N N . MET A 1 231 ? -15.838 6.581 36.257 1.00 92.19 231 MET A N 1
ATOM 1748 C CA . MET A 1 231 ? -16.922 7.553 36.437 1.00 92.19 231 MET A CA 1
ATOM 1749 C C . MET A 1 231 ? -18.259 6.880 36.754 1.00 92.19 231 MET A C 1
ATOM 1751 O O . MET A 1 231 ? -18.920 7.274 37.714 1.00 92.19 231 MET A O 1
ATOM 1755 N N . ILE A 1 232 ? -18.630 5.830 36.015 1.00 89.69 232 ILE A N 1
ATOM 1756 C CA . ILE A 1 232 ? -19.846 5.050 36.291 1.00 89.69 232 ILE A CA 1
ATOM 1757 C C . ILE A 1 232 ? -19.784 4.461 37.706 1.00 89.69 232 ILE A C 1
ATOM 1759 O O . ILE A 1 232 ? -20.740 4.595 38.468 1.00 89.69 232 ILE A O 1
ATOM 1763 N N . ALA A 1 233 ? -18.654 3.865 38.097 1.00 89.88 233 ALA A N 1
ATOM 1764 C CA . ALA A 1 233 ? -18.495 3.296 39.433 1.00 89.88 233 ALA A CA 1
ATOM 1765 C C . ALA A 1 233 ? -18.668 4.347 40.547 1.00 89.88 233 ALA A C 1
ATOM 1767 O O . ALA A 1 233 ? -19.322 4.065 41.552 1.00 89.88 233 ALA A O 1
ATOM 1768 N N . ILE A 1 234 ? -18.132 5.561 40.361 1.00 91.25 234 ILE A N 1
ATOM 1769 C CA . ILE A 1 234 ? -18.284 6.678 41.309 1.00 91.25 234 ILE A CA 1
ATOM 1770 C C . ILE A 1 234 ? -19.746 7.128 41.396 1.00 91.25 234 ILE A C 1
ATOM 1772 O O . ILE A 1 234 ? -20.260 7.301 42.499 1.00 91.25 234 ILE A O 1
ATOM 1776 N N . ILE A 1 235 ? -20.436 7.278 40.263 1.00 90.12 235 ILE A N 1
ATOM 1777 C CA . ILE A 1 235 ? -21.848 7.691 40.234 1.00 90.12 235 ILE A CA 1
ATOM 1778 C C . ILE A 1 235 ? -22.724 6.671 40.972 1.00 90.12 235 ILE A C 1
ATOM 1780 O O . ILE A 1 235 ? -23.511 7.045 41.842 1.00 90.12 235 ILE A O 1
ATOM 1784 N N . ILE A 1 236 ? -22.548 5.376 40.688 1.00 89.06 236 ILE A N 1
ATOM 1785 C CA . ILE A 1 236 ? -23.294 4.307 41.367 1.00 89.06 236 ILE A CA 1
ATOM 1786 C C . ILE A 1 236 ? -22.948 4.266 42.860 1.00 89.06 236 ILE A C 1
ATOM 1788 O O . ILE A 1 236 ? -23.832 4.082 43.695 1.00 89.06 236 ILE A O 1
ATOM 1792 N N . TYR A 1 237 ? -21.683 4.482 43.227 1.00 90.38 237 TYR A N 1
ATOM 1793 C CA . TYR A 1 237 ? -21.276 4.564 44.628 1.00 90.38 237 TYR A CA 1
ATOM 1794 C C . TYR A 1 237 ? -21.978 5.707 45.376 1.00 90.38 237 TYR A C 1
ATOM 1796 O O . TYR A 1 237 ? -22.511 5.486 46.465 1.00 90.38 237 TYR A O 1
ATOM 1804 N N . THR A 1 238 ? -22.024 6.908 44.796 1.00 89.44 238 THR A N 1
ATOM 1805 C CA . THR A 1 238 ? -22.712 8.059 45.398 1.00 89.44 238 THR A CA 1
ATOM 1806 C C . THR A 1 238 ? -24.221 7.823 45.495 1.00 89.44 238 THR A C 1
ATOM 1808 O O . THR A 1 238 ? -24.788 8.035 46.564 1.00 89.44 238 THR A O 1
ATOM 1811 N N . SER A 1 239 ? -24.849 7.258 44.457 1.00 88.12 239 SER A N 1
ATOM 1812 C CA . SER A 1 239 ? -26.272 6.867 44.474 1.00 88.12 239 SER A CA 1
ATOM 1813 C C . SER A 1 239 ? -26.600 5.911 45.633 1.00 88.12 239 SER A C 1
ATOM 1815 O O . SER A 1 239 ? -27.571 6.102 46.370 1.00 88.12 239 SER A O 1
ATOM 1817 N N . VAL A 1 240 ? -25.734 4.920 45.884 1.00 86.81 240 VAL A N 1
ATOM 1818 C CA . VAL A 1 240 ? -25.859 4.008 47.034 1.00 86.81 240 VAL A CA 1
ATOM 1819 C C . VAL A 1 240 ? -25.776 4.759 48.365 1.00 86.81 240 VAL A C 1
ATOM 1821 O O . VAL A 1 240 ? -26.481 4.406 49.313 1.00 86.81 240 VAL A O 1
ATOM 1824 N N . LEU A 1 241 ? -24.898 5.762 48.472 1.00 85.75 241 LEU A N 1
ATOM 1825 C CA . LEU A 1 241 ? -24.737 6.545 49.696 1.00 85.75 241 LEU A CA 1
ATOM 1826 C C . LEU A 1 241 ? -25.940 7.444 49.982 1.00 85.75 241 LEU A C 1
ATOM 1828 O O . LEU A 1 241 ? -26.300 7.580 51.154 1.00 85.75 241 LEU A O 1
ATOM 1832 N N . GLU A 1 242 ? -26.545 8.023 48.950 1.00 88.06 242 GLU A N 1
ATOM 1833 C CA . GLU A 1 242 ? -27.745 8.859 49.053 1.00 88.06 242 GLU A CA 1
ATOM 1834 C C . GLU A 1 242 ? -28.975 8.022 49.428 1.00 88.06 242 GLU A C 1
ATOM 1836 O O . GLU A 1 242 ? -29.736 8.389 50.322 1.00 88.06 242 GLU A O 1
ATOM 1841 N N . ARG A 1 243 ? -29.113 6.824 48.845 1.00 88.38 243 ARG A N 1
ATOM 1842 C CA . ARG A 1 243 ? -30.224 5.889 49.108 1.00 88.38 243 ARG A CA 1
ATOM 1843 C C . ARG A 1 243 ? -29.986 4.941 50.294 1.00 88.38 243 ARG A C 1
ATOM 1845 O O . ARG A 1 243 ? -30.641 3.905 50.420 1.00 88.38 243 ARG A O 1
ATOM 1852 N N . ARG A 1 244 ? -29.073 5.270 51.219 1.00 85.12 244 ARG A N 1
ATOM 1853 C CA . ARG A 1 244 ? -28.724 4.401 52.368 1.00 85.12 244 ARG A CA 1
ATOM 1854 C C . ARG A 1 244 ? -29.920 4.014 53.241 1.00 85.12 244 ARG A C 1
ATOM 1856 O O . ARG A 1 244 ? -30.015 2.852 53.643 1.00 85.12 244 ARG A O 1
ATOM 1863 N N . LYS A 1 245 ? -30.827 4.957 53.520 1.00 84.56 245 LYS A N 1
ATOM 1864 C CA . LYS A 1 245 ? -32.027 4.702 54.339 1.00 84.56 245 LYS A CA 1
ATOM 1865 C C . LYS A 1 245 ? -32.971 3.710 53.653 1.00 84.56 245 LYS A C 1
ATOM 1867 O O . LYS A 1 245 ? -33.450 2.784 54.302 1.00 84.56 245 LYS A O 1
ATOM 1872 N N . GLU A 1 246 ? -33.159 3.832 52.340 1.00 87.25 246 GLU A N 1
ATOM 1873 C CA . GLU A 1 246 ? -33.995 2.922 51.542 1.00 87.25 246 GLU A CA 1
ATOM 1874 C C . GLU A 1 246 ? -33.458 1.483 51.577 1.00 87.25 246 GLU A C 1
ATOM 1876 O O . GLU A 1 246 ? -34.208 0.538 51.829 1.00 87.25 246 GLU A O 1
ATOM 1881 N N . ILE A 1 247 ? -32.137 1.316 51.424 1.00 88.12 247 ILE A N 1
ATOM 1882 C CA . ILE A 1 247 ? -31.467 0.009 51.529 1.00 88.12 247 ILE A CA 1
ATOM 1883 C C . ILE A 1 247 ? -31.668 -0.594 52.929 1.00 88.12 247 ILE A C 1
ATOM 1885 O O . ILE A 1 247 ? -31.931 -1.792 53.055 1.00 88.12 247 ILE A O 1
ATOM 1889 N N . GLY A 1 248 ? -31.561 0.227 53.980 1.00 86.81 248 GLY A N 1
ATOM 1890 C CA . GLY A 1 248 ? -31.781 -0.182 55.369 1.00 86.81 248 GLY A CA 1
ATOM 1891 C C . GLY A 1 248 ? -33.196 -0.710 55.614 1.00 86.81 248 GLY A C 1
ATOM 1892 O O . GLY A 1 248 ? -33.348 -1.789 56.190 1.00 86.81 248 GLY A O 1
ATOM 1893 N N . VAL A 1 249 ? -34.215 -0.005 55.109 1.00 89.88 249 VAL A N 1
ATOM 1894 C CA . VAL A 1 249 ? -35.628 -0.419 55.195 1.00 89.88 249 VAL A CA 1
ATOM 1895 C C . VAL A 1 249 ? -35.869 -1.723 54.431 1.00 89.88 249 VAL A C 1
ATOM 1897 O O . VAL A 1 249 ? -36.409 -2.672 54.999 1.00 89.88 249 VAL A O 1
ATOM 1900 N N . LEU A 1 250 ? -35.405 -1.824 53.180 1.00 88.94 250 LEU A N 1
ATOM 1901 C CA . LEU A 1 250 ? -35.547 -3.040 52.365 1.00 88.94 250 LEU A CA 1
ATOM 1902 C C . LEU A 1 250 ? -34.903 -4.256 53.037 1.00 88.94 250 LEU A C 1
ATOM 1904 O O . LEU A 1 250 ? -35.475 -5.348 53.069 1.00 88.94 250 LEU A O 1
ATOM 1908 N N . ARG A 1 251 ? -33.719 -4.070 53.626 1.00 89.25 251 ARG A N 1
ATOM 1909 C CA . ARG A 1 251 ? -33.033 -5.133 54.359 1.00 89.25 251 ARG A CA 1
ATOM 1910 C C . ARG A 1 251 ? -33.696 -5.491 55.691 1.00 89.25 251 ARG A C 1
ATOM 1912 O O . ARG A 1 251 ? -33.585 -6.647 56.096 1.00 89.25 251 ARG A O 1
ATOM 1919 N N . ALA A 1 252 ? -34.358 -4.552 56.366 1.00 89.38 252 ALA A N 1
ATOM 1920 C CA . ALA A 1 252 ? -35.125 -4.819 57.587 1.00 89.38 252 ALA A CA 1
ATOM 1921 C C . ALA A 1 252 ? -36.422 -5.597 57.299 1.00 89.38 252 ALA A C 1
ATOM 1923 O O . ALA A 1 252 ? -36.828 -6.429 58.106 1.00 89.38 252 ALA A O 1
ATOM 1924 N N . LEU A 1 253 ? -37.013 -5.395 56.117 1.00 89.38 253 LEU A N 1
ATOM 1925 C CA . LEU A 1 253 ? -38.167 -6.150 55.613 1.00 89.38 253 LEU A CA 1
ATOM 1926 C C . LEU A 1 253 ? -37.812 -7.561 55.101 1.00 89.38 253 LEU A C 1
ATOM 1928 O O . LEU A 1 253 ? -38.702 -8.313 54.713 1.00 89.38 253 LEU A O 1
ATOM 1932 N N . GLY A 1 254 ? -36.528 -7.940 55.112 1.00 89.62 254 GLY A N 1
ATOM 1933 C CA . GLY A 1 254 ? -36.070 -9.294 54.783 1.00 89.62 254 GLY A CA 1
ATOM 1934 C C . GLY A 1 254 ? -35.396 -9.462 53.417 1.00 89.62 254 GLY A C 1
ATOM 1935 O O . GLY A 1 254 ? -35.075 -10.595 53.052 1.00 89.62 254 GLY A O 1
ATOM 1936 N N . ALA A 1 255 ? -35.128 -8.384 52.669 1.00 91.00 255 ALA A N 1
ATOM 1937 C CA . ALA A 1 255 ? -34.390 -8.479 51.405 1.00 91.00 255 ALA A CA 1
ATOM 1938 C C . ALA A 1 255 ? -32.979 -9.063 51.615 1.00 91.00 255 ALA A C 1
ATOM 1940 O O . ALA A 1 255 ? -32.231 -8.652 52.516 1.00 91.00 255 ALA A O 1
ATOM 1941 N N . ARG A 1 256 ? -32.578 -10.022 50.768 1.00 90.38 256 ARG A N 1
ATOM 1942 C CA . ARG A 1 256 ? -31.251 -10.645 50.856 1.00 90.38 256 ARG A CA 1
ATOM 1943 C C . ARG A 1 256 ? -30.195 -9.681 50.324 1.00 90.38 256 ARG A C 1
ATOM 1945 O O . ARG A 1 256 ? -30.449 -8.852 49.457 1.00 90.38 256 ARG A O 1
ATOM 1952 N N . LYS A 1 257 ? -28.945 -9.861 50.764 1.00 87.50 257 LYS A N 1
ATOM 1953 C CA . LYS A 1 257 ? -27.792 -9.089 50.256 1.00 87.50 257 LYS A CA 1
ATOM 1954 C C . LYS A 1 257 ? -27.678 -9.164 48.721 1.00 87.50 257 LYS A C 1
ATOM 1956 O O . LYS A 1 257 ? -27.336 -8.176 48.085 1.00 87.50 257 LYS A O 1
ATOM 1961 N N . ARG A 1 258 ? -27.983 -10.328 48.125 1.00 88.56 258 ARG A N 1
ATOM 1962 C CA . ARG A 1 258 ? -27.984 -10.510 46.659 1.00 88.56 258 ARG A CA 1
ATOM 1963 C C . ARG A 1 258 ? -29.091 -9.713 45.973 1.00 88.56 258 ARG A C 1
ATOM 1965 O O . ARG A 1 258 ? -28.833 -9.189 44.902 1.00 88.56 258 ARG A O 1
ATOM 1972 N N . ASP A 1 259 ? -30.259 -9.576 46.594 1.00 90.31 259 ASP A N 1
ATOM 1973 C CA . ASP A 1 259 ? -31.391 -8.853 46.004 1.00 90.31 259 ASP A CA 1
ATOM 1974 C C . ASP A 1 259 ? -31.060 -7.361 45.895 1.00 90.31 259 ASP A C 1
ATOM 1976 O O . ASP A 1 259 ? -31.194 -6.779 44.826 1.00 90.31 259 ASP A O 1
ATOM 1980 N N . ILE A 1 260 ? -30.487 -6.780 46.958 1.00 89.94 260 ILE A N 1
ATOM 1981 C CA . ILE A 1 260 ? -29.985 -5.397 46.942 1.00 89.94 260 ILE A CA 1
ATOM 1982 C C . ILE A 1 260 ? -28.898 -5.218 45.873 1.00 89.94 260 ILE A C 1
ATOM 1984 O O . ILE A 1 260 ? -28.950 -4.275 45.093 1.00 89.94 260 ILE A O 1
ATOM 1988 N N . GLY A 1 261 ? -27.927 -6.135 45.798 1.00 87.75 261 GLY A N 1
ATOM 1989 C CA . GLY A 1 261 ? -26.866 -6.068 44.789 1.00 87.75 261 GLY A CA 1
ATOM 1990 C C . GLY A 1 261 ? -27.388 -6.172 43.350 1.00 87.75 261 GLY A C 1
ATOM 1991 O O . GLY A 1 261 ? -26.918 -5.446 42.481 1.00 87.75 261 GLY A O 1
ATOM 1992 N N . ASN A 1 262 ? -28.379 -7.034 43.103 1.00 90.75 262 ASN A N 1
ATOM 1993 C CA . ASN A 1 262 ? -28.981 -7.216 41.783 1.00 90.75 262 ASN A CA 1
ATOM 1994 C C . ASN A 1 262 ? -29.748 -5.975 41.315 1.00 90.75 262 ASN A C 1
ATOM 1996 O O . ASN A 1 262 ? -29.736 -5.696 40.121 1.00 90.75 262 ASN A O 1
ATOM 2000 N N . VAL A 1 263 ? -30.373 -5.219 42.225 1.00 90.94 263 VAL A N 1
ATOM 2001 C CA . VAL A 1 263 ? -31.045 -3.953 41.882 1.00 90.94 263 VAL A CA 1
ATOM 2002 C C . VAL A 1 263 ? -30.045 -2.951 41.306 1.00 90.94 263 VAL A C 1
ATOM 2004 O O . VAL A 1 263 ? -30.272 -2.423 40.222 1.00 90.94 263 VAL A O 1
ATOM 2007 N N . PHE A 1 264 ? -28.903 -2.753 41.966 1.00 88.56 264 PHE A N 1
ATOM 2008 C CA . PHE A 1 264 ? -27.878 -1.820 41.481 1.00 88.56 264 PHE A CA 1
ATOM 2009 C C . PHE A 1 264 ? -27.152 -2.325 40.222 1.00 88.56 264 PHE A C 1
ATOM 2011 O O . PHE A 1 264 ? -26.806 -1.533 39.344 1.00 88.56 264 PHE A O 1
ATOM 2018 N N . ILE A 1 265 ? -26.968 -3.643 40.075 1.00 90.75 265 ILE A N 1
ATOM 2019 C CA . ILE A 1 265 ? -26.459 -4.237 38.827 1.00 90.75 265 ILE A CA 1
ATOM 2020 C C . ILE A 1 265 ? -27.452 -4.016 37.677 1.00 90.75 265 ILE A C 1
ATOM 2022 O O . ILE A 1 265 ? -27.030 -3.687 36.571 1.00 90.75 265 ILE A O 1
ATOM 2026 N N . ALA A 1 266 ? -28.757 -4.152 37.929 1.00 92.81 266 ALA A N 1
ATOM 2027 C CA . ALA A 1 266 ? -29.795 -3.880 36.938 1.00 92.81 266 ALA A CA 1
ATOM 2028 C C . ALA A 1 266 ? -29.858 -2.388 36.570 1.00 92.81 266 ALA A C 1
ATOM 2030 O O . ALA A 1 266 ? -29.967 -2.066 35.391 1.00 92.81 266 ALA A O 1
ATOM 2031 N N . GLU A 1 267 ? -29.717 -1.481 37.542 1.00 90.50 267 GLU A N 1
ATOM 2032 C CA . GLU A 1 267 ? -29.576 -0.035 37.301 1.00 90.50 267 GLU A CA 1
ATOM 2033 C C . GLU A 1 267 ? -28.368 0.260 36.401 1.00 90.50 267 GLU A C 1
ATOM 2035 O O . GLU A 1 267 ? -28.499 0.942 35.385 1.00 90.50 267 GLU A O 1
ATOM 2040 N N . SER A 1 268 ? -27.218 -0.353 36.694 1.00 92.31 268 SER A N 1
ATOM 2041 C CA . SER A 1 268 ? -26.006 -0.217 35.875 1.00 92.31 268 SER A CA 1
ATOM 2042 C C . SER A 1 268 ? -26.203 -0.761 34.455 1.00 92.31 268 SER A C 1
ATOM 2044 O O . SER A 1 268 ? -25.800 -0.122 33.484 1.00 92.31 268 SER A O 1
ATOM 2046 N N . ALA A 1 269 ? -26.866 -1.912 34.311 1.00 94.19 269 ALA A N 1
ATOM 2047 C CA . ALA A 1 269 ? -27.169 -2.499 33.008 1.00 94.19 269 ALA A CA 1
ATOM 2048 C C . ALA A 1 269 ? -28.109 -1.612 32.177 1.00 94.19 269 ALA A C 1
ATOM 2050 O O . ALA A 1 269 ? -27.882 -1.432 30.982 1.00 94.19 269 ALA A O 1
ATOM 2051 N N . MET A 1 270 ? -29.136 -1.026 32.803 1.00 94.25 270 MET A N 1
ATOM 2052 C CA . MET A 1 270 ? -30.062 -0.101 32.142 1.00 94.25 270 MET A CA 1
ATOM 2053 C C . MET A 1 270 ? -29.353 1.172 31.675 1.00 94.25 270 MET A C 1
ATOM 2055 O O . MET A 1 270 ? -29.574 1.607 30.545 1.00 94.25 270 MET A O 1
ATOM 2059 N N . ILE A 1 271 ? -28.456 1.726 32.498 1.00 92.75 271 ILE A N 1
ATOM 2060 C CA . ILE A 1 271 ? -27.619 2.871 32.114 1.00 92.75 271 ILE A CA 1
ATOM 2061 C C . ILE A 1 271 ? -26.738 2.506 30.915 1.00 92.75 271 ILE A C 1
ATOM 2063 O O . ILE A 1 271 ? -26.720 3.250 29.938 1.00 92.75 271 ILE A O 1
ATOM 2067 N N . GLY A 1 272 ? -26.062 1.352 30.955 1.00 93.62 272 GLY A N 1
ATOM 2068 C CA . GLY A 1 272 ? -25.221 0.871 29.853 1.00 93.62 272 GLY A CA 1
ATOM 2069 C C . GLY A 1 272 ? -25.992 0.616 28.555 1.00 93.62 272 GLY A C 1
ATOM 2070 O O . GLY A 1 272 ? -25.485 0.889 27.466 1.00 93.62 272 GLY A O 1
ATOM 2071 N N . PHE A 1 273 ? -27.232 0.132 28.652 1.00 96.31 273 PHE A N 1
ATOM 2072 C CA . PHE A 1 273 ? -28.094 -0.075 27.491 1.00 96.31 273 PHE A CA 1
ATOM 2073 C C . PHE A 1 273 ? -28.529 1.261 26.885 1.00 96.31 273 PHE A C 1
ATOM 2075 O O . PHE A 1 273 ? -28.372 1.474 25.684 1.00 96.31 273 PHE A O 1
ATOM 2082 N N . ALA A 1 274 ? -29.019 2.185 27.717 1.00 95.88 274 ALA A N 1
ATOM 2083 C CA . ALA A 1 274 ? -29.452 3.504 27.273 1.00 95.88 274 ALA A CA 1
ATOM 2084 C C . ALA A 1 274 ? -28.297 4.307 26.654 1.00 95.88 274 ALA A C 1
ATOM 2086 O O . ALA A 1 274 ? -28.469 4.906 25.593 1.00 95.88 274 ALA A O 1
ATOM 2087 N N . SER A 1 275 ? -27.110 4.282 27.269 1.00 93.38 275 SER A N 1
ATOM 2088 C CA . SER A 1 275 ? -25.920 4.942 26.724 1.00 93.38 275 SER A CA 1
ATOM 2089 C C . SER A 1 275 ? -25.446 4.297 25.424 1.00 93.38 275 SER A C 1
ATOM 2091 O O . SER A 1 275 ? -25.103 5.019 24.493 1.00 93.38 275 SER A O 1
ATOM 2093 N N . GLY A 1 276 ? -25.486 2.965 25.319 1.00 94.62 276 GLY A N 1
ATOM 2094 C CA . GLY A 1 276 ? -25.141 2.241 24.096 1.00 94.62 276 GLY A CA 1
ATOM 2095 C C . GLY A 1 276 ? -26.061 2.609 22.931 1.00 94.62 276 GLY A C 1
ATOM 2096 O O . GLY A 1 276 ? -25.582 2.945 21.850 1.00 94.62 276 GLY A O 1
ATOM 2097 N N . VAL A 1 277 ? -27.380 2.614 23.161 1.00 96.62 277 VAL A N 1
ATOM 2098 C CA . VAL A 1 277 ? -28.371 3.023 22.151 1.00 96.62 277 VAL A CA 1
ATOM 2099 C C . VAL A 1 277 ? -28.150 4.478 21.738 1.00 96.62 277 VAL A C 1
ATOM 2101 O O . VAL A 1 277 ? -28.079 4.770 20.545 1.00 96.62 277 VAL A O 1
ATOM 2104 N N . MET A 1 278 ? -27.985 5.387 22.704 1.00 96.44 278 MET A N 1
ATOM 2105 C CA . MET A 1 278 ? -27.714 6.797 22.409 1.00 96.44 278 MET A CA 1
ATOM 2106 C C . MET A 1 278 ? -26.394 6.992 21.656 1.00 96.44 278 MET A C 1
ATOM 2108 O O . MET A 1 278 ? -26.344 7.797 20.733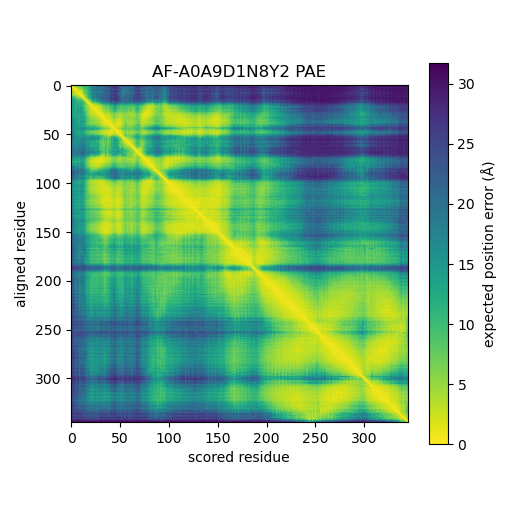 1.00 96.44 278 MET A O 1
ATOM 2112 N N . GLY A 1 279 ? -25.347 6.237 21.993 1.00 94.56 279 GLY A N 1
ATOM 2113 C CA . GLY A 1 279 ? -24.051 6.293 21.320 1.00 94.56 279 GLY A CA 1
ATOM 2114 C C . GLY A 1 279 ? -24.126 5.843 19.862 1.00 94.56 279 GLY A C 1
ATOM 2115 O O . GLY A 1 279 ? -23.596 6.524 18.988 1.00 94.56 279 GLY A O 1
ATOM 2116 N N . VAL A 1 280 ? -24.840 4.748 19.578 1.00 94.62 280 VAL A N 1
ATOM 2117 C CA . VAL A 1 280 ? -25.074 4.287 18.199 1.00 94.62 280 VAL A CA 1
ATOM 2118 C C . VAL A 1 280 ? -25.876 5.320 17.409 1.00 94.62 280 VAL A C 1
ATOM 2120 O O . VAL A 1 280 ? -25.486 5.670 16.299 1.00 94.62 280 VAL A O 1
ATOM 2123 N N . LEU A 1 281 ? -26.965 5.847 17.977 1.00 94.69 281 LEU A N 1
ATOM 2124 C CA . LEU A 1 281 ? -27.770 6.882 17.318 1.00 94.69 281 LEU A CA 1
ATOM 2125 C C . LEU A 1 281 ? -26.941 8.135 17.022 1.00 94.69 281 LEU A C 1
ATOM 2127 O O . LEU A 1 281 ? -27.014 8.681 15.923 1.00 94.69 281 LEU A O 1
ATOM 2131 N N . PHE A 1 282 ? -26.118 8.559 17.979 1.00 94.94 282 PHE A N 1
ATOM 2132 C CA . PHE A 1 282 ? -25.216 9.688 17.802 1.00 94.94 282 PHE A CA 1
ATOM 2133 C C . PHE A 1 282 ? -24.192 9.432 16.690 1.00 94.94 282 PHE A C 1
ATOM 2135 O O . PHE A 1 282 ? -24.001 10.293 15.835 1.00 94.94 282 PHE A O 1
ATOM 2142 N N . ALA A 1 283 ? -23.589 8.240 16.640 1.00 92.81 283 ALA A N 1
ATOM 2143 C CA . ALA A 1 283 ? -22.660 7.867 15.576 1.00 92.81 283 ALA A CA 1
ATOM 2144 C C . ALA A 1 283 ? -23.323 7.934 14.190 1.00 92.81 283 ALA A C 1
ATOM 2146 O O . ALA A 1 283 ? -22.769 8.546 13.281 1.00 92.81 283 ALA A O 1
ATOM 2147 N N . LEU A 1 284 ? -24.543 7.402 14.047 1.00 91.25 284 LEU A N 1
ATOM 2148 C CA . LEU A 1 284 ? -25.302 7.463 12.791 1.00 91.25 284 LEU A CA 1
ATOM 2149 C C . LEU A 1 284 ? -25.579 8.905 12.342 1.00 91.25 284 LEU A C 1
ATOM 2151 O O . LEU A 1 284 ? -25.478 9.207 11.154 1.00 91.25 284 LEU A O 1
ATOM 2155 N N . ILE A 1 285 ? -25.887 9.804 13.284 1.00 92.75 285 ILE A N 1
ATOM 2156 C CA . ILE A 1 285 ? -26.080 11.232 12.993 1.00 92.75 285 ILE A CA 1
ATOM 2157 C C . ILE A 1 285 ? -24.769 11.869 12.524 1.00 92.75 285 ILE A C 1
ATOM 2159 O O . ILE A 1 285 ? -24.774 12.631 11.562 1.00 92.75 285 ILE A O 1
ATOM 2163 N N . VAL A 1 286 ? -23.647 11.548 13.172 1.00 92.50 286 VAL A N 1
ATOM 2164 C CA . VAL A 1 286 ? -22.321 12.102 12.855 1.00 92.50 286 VAL A CA 1
ATOM 2165 C C . VAL A 1 286 ? -21.767 11.570 11.528 1.00 92.50 286 VAL A C 1
ATOM 2167 O O . VAL A 1 286 ? -21.058 12.292 10.826 1.00 92.50 286 VAL A O 1
ATOM 2170 N N . PHE A 1 287 ? -22.124 10.351 11.122 1.00 90.81 287 PHE A N 1
ATOM 2171 C CA . PHE A 1 287 ? -21.702 9.797 9.833 1.00 90.81 287 PHE A CA 1
ATOM 2172 C C . PHE A 1 287 ? -22.255 10.563 8.637 1.00 90.81 287 PHE A C 1
ATOM 2174 O O . PHE A 1 287 ? -21.586 10.628 7.611 1.00 90.81 287 PHE A O 1
ATOM 2181 N N . MET A 1 288 ? -23.439 11.169 8.753 1.00 88.56 288 MET A N 1
ATOM 2182 C CA . MET A 1 288 ? -24.044 11.928 7.658 1.00 88.56 288 MET A CA 1
ATOM 2183 C C . MET A 1 288 ? -23.170 13.120 7.208 1.00 88.56 288 MET A C 1
ATOM 2185 O O . MET A 1 288 ? -22.765 13.130 6.045 1.00 88.56 288 MET A O 1
ATOM 2189 N N . PRO A 1 289 ? -22.809 14.096 8.069 1.00 90.75 289 PRO A N 1
ATOM 2190 C CA . PRO A 1 289 ? -21.930 15.193 7.666 1.00 90.75 289 PRO A CA 1
ATOM 2191 C C . PRO A 1 289 ? -20.507 14.727 7.334 1.00 90.75 289 PRO A C 1
ATOM 2193 O O . PRO A 1 289 ? -19.873 15.321 6.466 1.00 90.75 289 PRO A O 1
ATOM 2196 N N . LEU A 1 290 ? -20.004 13.661 7.970 1.00 89.56 290 LEU A N 1
ATOM 2197 C CA . LEU A 1 290 ? -18.684 13.109 7.645 1.00 89.56 290 LEU A CA 1
ATOM 2198 C C . LEU A 1 290 ? -18.631 12.507 6.238 1.00 89.56 290 LEU A C 1
ATOM 2200 O O . LEU A 1 290 ? -17.684 12.780 5.507 1.00 89.56 290 LEU A O 1
ATOM 2204 N N . ASN A 1 291 ? -19.644 11.734 5.836 1.00 88.94 291 ASN A N 1
ATOM 2205 C CA . ASN A 1 291 ? -19.715 11.171 4.488 1.00 88.94 291 ASN A CA 1
ATOM 2206 C C . ASN A 1 291 ? -19.792 12.275 3.422 1.00 88.94 291 ASN A C 1
ATOM 2208 O O . ASN A 1 291 ? -19.114 12.165 2.406 1.00 88.94 291 ASN A O 1
ATOM 2212 N N . LEU A 1 292 ? -20.532 13.364 3.677 1.00 86.81 292 LEU A N 1
ATOM 2213 C CA . LEU A 1 292 ? -20.575 14.527 2.777 1.00 86.81 292 LEU A CA 1
ATOM 2214 C C . LEU A 1 292 ? -19.210 15.214 2.648 1.00 86.81 292 LEU A C 1
ATOM 2216 O O . LEU A 1 292 ? -18.802 15.605 1.556 1.00 86.81 292 LEU A O 1
ATOM 2220 N N . LEU A 1 293 ? -18.494 15.361 3.764 1.00 86.31 293 LEU A N 1
ATOM 2221 C CA . LEU A 1 293 ? -17.164 15.965 3.776 1.00 86.31 293 LEU A CA 1
ATOM 2222 C C . LEU A 1 293 ? -16.164 15.115 2.982 1.00 86.31 293 LEU A C 1
ATOM 2224 O O . LEU A 1 293 ? -15.393 15.635 2.181 1.00 86.31 293 LEU A O 1
ATOM 2228 N N . ILE A 1 294 ? -16.207 13.799 3.183 1.00 86.44 294 ILE A N 1
ATOM 2229 C CA . ILE A 1 294 ? -15.365 12.828 2.482 1.00 86.44 294 ILE A CA 1
ATOM 2230 C C . ILE A 1 294 ? -15.651 12.837 0.982 1.00 86.44 294 ILE A C 1
ATOM 2232 O O . ILE A 1 294 ? -14.713 12.889 0.191 1.00 86.44 294 ILE A O 1
ATOM 2236 N N . GLU A 1 295 ? -16.923 12.845 0.586 1.00 84.94 295 GLU A N 1
ATOM 2237 C CA . GLU A 1 295 ? -17.308 12.921 -0.822 1.00 84.94 295 GLU A CA 1
ATOM 2238 C C . GLU A 1 295 ? -16.769 14.204 -1.475 1.00 84.94 295 GLU A C 1
ATOM 2240 O O . GLU A 1 295 ? -16.236 14.150 -2.581 1.00 84.94 295 GLU A O 1
ATOM 2245 N N . HIS A 1 296 ? -16.801 15.336 -0.762 1.00 83.88 296 HIS A N 1
ATOM 2246 C CA . HIS A 1 296 ? -16.264 16.605 -1.258 1.00 83.88 296 HIS A CA 1
ATOM 2247 C C . HIS A 1 296 ? -14.739 16.594 -1.457 1.00 83.88 296 HIS A C 1
ATOM 2249 O O . HIS A 1 296 ? -14.253 17.121 -2.456 1.00 83.88 296 HIS A O 1
ATOM 2255 N N . PHE A 1 297 ? -13.976 16.009 -0.528 1.00 80.19 297 PHE A N 1
ATOM 2256 C CA . PHE A 1 297 ? -12.507 16.034 -0.585 1.00 80.19 297 PHE A CA 1
ATOM 2257 C C . PHE A 1 297 ? -11.889 14.884 -1.378 1.00 80.19 297 PHE A C 1
ATOM 2259 O O . PHE A 1 297 ? -10.844 15.067 -1.998 1.00 80.19 297 PHE A O 1
ATOM 2266 N N . LEU A 1 298 ? -12.500 13.701 -1.342 1.00 77.94 298 LEU A N 1
ATOM 2267 C CA . LEU A 1 298 ? -11.933 12.480 -1.911 1.00 77.94 298 LEU A CA 1
ATOM 2268 C C . LEU A 1 298 ? -12.680 12.004 -3.160 1.00 77.94 298 LEU A C 1
ATOM 2270 O O . LEU A 1 298 ? -12.199 11.089 -3.817 1.00 77.94 298 LEU A O 1
ATOM 2274 N N . SER A 1 299 ? -13.824 12.607 -3.521 1.00 77.44 299 SER A N 1
ATOM 2275 C CA . SER A 1 299 ? -14.674 12.175 -4.652 1.00 77.44 299 SER A CA 1
ATOM 2276 C C . SER A 1 299 ? -15.096 10.698 -4.586 1.00 77.44 299 SER A C 1
ATOM 2278 O O . SER A 1 299 ? -15.474 10.100 -5.592 1.00 77.44 299 SER A O 1
ATOM 2280 N N . VAL A 1 300 ? -15.039 10.102 -3.392 1.00 73.25 300 VAL A N 1
ATOM 2281 C CA . VAL A 1 300 ? -15.478 8.736 -3.101 1.00 73.25 300 VAL A CA 1
ATOM 2282 C C . VAL A 1 300 ? -16.598 8.825 -2.070 1.00 73.25 300 VAL A C 1
ATOM 2284 O O . VAL A 1 300 ? -16.382 9.275 -0.946 1.00 73.25 300 VAL A O 1
ATOM 2287 N N . GLY A 1 301 ? -17.807 8.429 -2.465 1.00 71.75 301 GLY A N 1
ATOM 2288 C CA . GLY A 1 301 ? -18.988 8.454 -1.603 1.00 71.75 301 GLY A CA 1
ATOM 2289 C C . GLY A 1 301 ? -19.161 7.170 -0.788 1.00 71.75 301 GLY A C 1
ATOM 2290 O O . GLY A 1 301 ? -18.738 6.093 -1.201 1.00 71.75 301 GLY A O 1
ATOM 2291 N N . GLY A 1 302 ? -19.832 7.282 0.363 1.00 72.38 302 GLY A N 1
ATOM 2292 C CA . GLY A 1 302 ? -20.343 6.126 1.112 1.00 72.38 302 GLY A CA 1
ATOM 2293 C C . GLY A 1 302 ? -19.288 5.258 1.803 1.00 72.38 302 GLY A C 1
ATOM 2294 O O . GLY A 1 302 ? -19.518 4.068 1.986 1.00 72.38 302 GLY A O 1
ATOM 2295 N N . LEU A 1 303 ? -18.145 5.831 2.189 1.00 78.88 303 LEU A N 1
ATOM 2296 C CA . LEU A 1 303 ? -17.067 5.082 2.845 1.00 78.88 303 LEU A CA 1
ATOM 2297 C C . LEU A 1 303 ? -17.389 4.700 4.296 1.00 78.88 303 LEU A C 1
ATOM 2299 O O . LEU A 1 303 ? -16.995 3.628 4.749 1.00 78.88 303 LEU A O 1
ATOM 2303 N N . ILE A 1 304 ? -18.104 5.552 5.037 1.00 82.62 304 ILE A N 1
ATOM 2304 C CA . ILE A 1 304 ? -18.445 5.278 6.436 1.00 82.62 304 ILE A CA 1
ATOM 2305 C C . ILE A 1 304 ? -19.822 4.621 6.487 1.00 82.62 304 ILE A C 1
ATOM 2307 O O . ILE A 1 304 ? -20.854 5.299 6.463 1.00 82.62 304 ILE A O 1
ATOM 2311 N N . VAL A 1 305 ? -19.825 3.291 6.580 1.00 85.00 305 VAL A N 1
ATOM 2312 C CA . VAL A 1 305 ? -21.029 2.476 6.763 1.00 85.00 305 VAL A CA 1
ATOM 2313 C C . VAL A 1 305 ? -20.837 1.574 7.976 1.00 85.00 305 VAL A C 1
ATOM 2315 O O . VAL A 1 305 ? -19.814 0.914 8.122 1.00 85.00 305 VAL A O 1
ATOM 2318 N N . ILE A 1 306 ? -21.839 1.539 8.853 1.00 84.31 306 ILE A N 1
ATOM 2319 C CA . ILE A 1 306 ? -21.914 0.556 9.934 1.00 84.31 306 ILE A CA 1
ATOM 2320 C C . ILE A 1 306 ? -22.871 -0.552 9.511 1.00 84.31 306 ILE A C 1
ATOM 2322 O O . ILE A 1 306 ? -24.043 -0.299 9.230 1.00 84.31 306 ILE A O 1
ATOM 2326 N N . GLU A 1 307 ? -22.390 -1.796 9.517 1.00 90.75 307 GLU A N 1
ATOM 2327 C CA . GLU A 1 307 ? -23.294 -2.941 9.436 1.00 90.75 307 GLU A CA 1
ATOM 2328 C C . GLU A 1 307 ? -24.083 -3.084 10.739 1.00 90.75 307 GLU A C 1
ATOM 2330 O O . GLU A 1 307 ? -23.559 -2.874 11.837 1.00 90.75 307 GLU A O 1
ATOM 2335 N N . TRP A 1 308 ? -25.347 -3.490 10.626 1.00 90.00 308 TRP A N 1
ATOM 2336 C CA . TRP A 1 308 ? -26.281 -3.564 11.752 1.00 90.00 308 TRP A CA 1
ATOM 2337 C C . TRP A 1 308 ? -25.761 -4.411 12.927 1.00 90.00 308 TRP A C 1
ATOM 2339 O O . TRP A 1 308 ? -26.062 -4.107 14.081 1.00 90.00 308 TRP A O 1
ATOM 2349 N N . TRP A 1 309 ? -24.950 -5.443 12.670 1.00 92.38 309 TRP A N 1
ATOM 2350 C CA . TRP A 1 309 ? -24.406 -6.300 13.724 1.00 92.38 309 TRP A CA 1
ATOM 2351 C C . TRP A 1 309 ? -23.343 -5.591 14.576 1.00 92.38 309 TRP A C 1
ATOM 2353 O O . TRP A 1 309 ? -23.282 -5.836 15.781 1.00 92.38 309 TRP A O 1
ATOM 2363 N N . HIS A 1 310 ? -22.566 -4.657 14.008 1.00 92.50 310 HIS A N 1
ATOM 2364 C CA . HIS A 1 310 ? -21.619 -3.843 14.778 1.00 92.50 310 HIS A CA 1
ATOM 2365 C C . HIS A 1 310 ? -22.358 -2.958 15.786 1.00 92.50 310 HIS A C 1
ATOM 2367 O O . HIS A 1 310 ? -21.926 -2.826 16.929 1.00 92.50 310 HIS A O 1
ATOM 2373 N N . ALA A 1 311 ? -23.507 -2.397 15.397 1.00 92.62 311 ALA A N 1
ATOM 2374 C CA . ALA A 1 311 ? -24.341 -1.608 16.300 1.00 92.62 311 ALA A CA 1
ATOM 2375 C C . ALA A 1 311 ? -24.831 -2.446 17.495 1.00 92.62 311 ALA A C 1
ATOM 2377 O O . ALA A 1 311 ? -24.742 -2.006 18.642 1.00 92.62 311 ALA A O 1
ATOM 2378 N N . VAL A 1 312 ? -25.280 -3.680 17.242 1.00 95.06 312 VAL A N 1
ATOM 2379 C CA . VAL A 1 312 ? -25.696 -4.614 18.301 1.00 95.06 312 VAL A CA 1
ATOM 2380 C C . VAL A 1 312 ? -24.521 -4.965 19.219 1.00 95.06 312 VAL A C 1
ATOM 2382 O O . VAL A 1 312 ? -24.665 -4.924 20.442 1.00 95.06 312 VAL A O 1
ATOM 2385 N N . MET A 1 313 ? -23.346 -5.247 18.649 1.00 95.06 313 MET A N 1
ATOM 2386 C CA . MET A 1 313 ? -22.125 -5.535 19.408 1.00 95.06 313 MET A CA 1
ATOM 2387 C C . MET A 1 313 ? -21.710 -4.367 20.308 1.00 95.06 313 MET A C 1
ATOM 2389 O O . MET A 1 313 ? -21.404 -4.580 21.479 1.00 95.06 313 MET A O 1
ATOM 2393 N N . MET A 1 314 ? -21.756 -3.131 19.809 1.00 92.81 314 MET A N 1
ATOM 2394 C CA . MET A 1 314 ? -21.401 -1.937 20.586 1.00 92.81 314 MET A CA 1
ATOM 2395 C C . MET A 1 314 ? -22.342 -1.713 21.776 1.00 92.81 314 MET A C 1
ATOM 2397 O O . MET A 1 314 ? -21.885 -1.401 22.878 1.00 92.81 314 MET A O 1
ATOM 2401 N N . ILE A 1 315 ? -23.648 -1.931 21.590 1.00 95.50 315 ILE A N 1
ATOM 2402 C CA . ILE A 1 315 ? -24.625 -1.856 22.687 1.00 95.50 315 ILE A CA 1
ATOM 2403 C C . ILE A 1 315 ? -24.341 -2.948 23.724 1.00 95.50 315 ILE A C 1
ATOM 2405 O O . ILE A 1 315 ? -24.320 -2.665 24.923 1.00 95.50 315 ILE A O 1
ATOM 2409 N N . ALA A 1 316 ? -24.075 -4.180 23.281 1.00 95.81 316 ALA A N 1
ATOM 2410 C CA . ALA A 1 316 ? -23.751 -5.283 24.180 1.00 95.81 316 ALA A CA 1
ATOM 2411 C C . ALA A 1 316 ? -22.484 -4.994 25.004 1.00 95.81 316 ALA A C 1
ATOM 2413 O O . ALA A 1 316 ? -22.491 -5.168 26.224 1.00 95.81 316 ALA A O 1
ATOM 2414 N N . ILE A 1 317 ? -21.426 -4.481 24.367 1.00 94.12 317 ILE A N 1
ATOM 2415 C CA . ILE A 1 317 ? -20.179 -4.087 25.036 1.00 94.12 317 ILE A CA 1
ATOM 2416 C C . ILE A 1 317 ? -20.442 -2.988 26.074 1.00 94.12 317 ILE A C 1
ATOM 2418 O O . ILE A 1 317 ? -19.968 -3.093 27.206 1.00 94.12 317 ILE A O 1
ATOM 2422 N N . SER A 1 318 ? -21.247 -1.975 25.735 1.00 94.38 318 SER A N 1
ATOM 2423 C CA . SER A 1 318 ? -21.625 -0.897 26.663 1.00 94.38 318 SER A CA 1
ATOM 2424 C C . SER A 1 318 ? -22.313 -1.427 27.928 1.00 94.38 318 SER A C 1
ATOM 2426 O O . SER A 1 318 ? -21.938 -1.064 29.046 1.00 94.38 318 SER A O 1
ATOM 2428 N N . VAL A 1 319 ? -23.279 -2.341 27.776 1.00 95.06 319 VAL A N 1
ATOM 2429 C CA . VAL A 1 319 ? -23.971 -2.983 28.907 1.00 95.06 319 VAL A CA 1
ATOM 2430 C C . VAL A 1 319 ? -22.997 -3.777 29.774 1.00 95.06 319 VAL A C 1
ATOM 2432 O O . VAL A 1 319 ? -23.011 -3.635 30.997 1.00 95.06 319 VAL A O 1
ATOM 2435 N N . VAL A 1 320 ? -22.131 -4.588 29.158 1.00 94.75 320 VAL A N 1
ATOM 2436 C CA . VAL A 1 320 ? -21.139 -5.399 29.881 1.00 94.75 320 VAL A CA 1
ATOM 2437 C C . VAL A 1 320 ? -20.214 -4.508 30.707 1.00 94.75 320 VAL A C 1
ATOM 2439 O O . VAL A 1 320 ? -20.019 -4.763 31.895 1.00 94.75 320 VAL A O 1
ATOM 2442 N N . LEU A 1 321 ? -19.691 -3.431 30.122 1.00 92.31 321 LEU A N 1
ATOM 2443 C CA . LEU A 1 321 ? -18.785 -2.517 30.815 1.00 92.31 321 LEU A CA 1
ATOM 2444 C C . LEU A 1 321 ? -19.467 -1.771 31.963 1.00 92.31 321 LEU A C 1
ATOM 2446 O O . LEU A 1 321 ? -18.896 -1.677 33.050 1.00 92.31 321 LEU A O 1
ATOM 2450 N N . ALA A 1 322 ? -20.700 -1.299 31.766 1.00 93.06 322 ALA A N 1
ATOM 2451 C CA . ALA A 1 322 ? -21.457 -0.633 32.822 1.00 93.06 322 ALA A CA 1
ATOM 2452 C C . ALA A 1 322 ? -21.733 -1.576 34.006 1.00 93.06 322 ALA A C 1
ATOM 2454 O O . ALA A 1 322 ? -21.577 -1.187 35.164 1.00 93.06 322 ALA A O 1
ATOM 2455 N N . VAL A 1 323 ? -22.072 -2.840 33.731 1.00 93.75 323 VAL A N 1
ATOM 2456 C CA . VAL A 1 323 ? -22.262 -3.868 34.764 1.00 93.75 323 VAL A CA 1
ATOM 2457 C C . VAL A 1 323 ? -20.960 -4.165 35.509 1.00 93.75 323 VAL A C 1
ATOM 2459 O O . VAL A 1 323 ? -20.967 -4.244 36.740 1.00 93.75 323 VAL A O 1
ATOM 2462 N N . LEU A 1 324 ? -19.839 -4.300 34.793 1.00 93.44 324 LEU A N 1
ATOM 2463 C CA . LEU A 1 324 ? -18.526 -4.525 35.404 1.00 93.44 324 LEU A CA 1
ATOM 2464 C C . LEU A 1 324 ? -18.124 -3.357 36.316 1.00 93.44 324 LEU A C 1
ATOM 2466 O O . LEU A 1 324 ? -17.693 -3.587 37.448 1.00 93.44 324 LEU A O 1
ATOM 2470 N N . ALA A 1 325 ? -18.333 -2.118 35.868 1.00 90.56 325 ALA A N 1
ATOM 2471 C CA . ALA A 1 325 ? -18.087 -0.916 36.662 1.00 90.56 325 ALA A CA 1
ATOM 2472 C C . ALA A 1 325 ? -18.984 -0.846 37.914 1.00 90.56 325 ALA A C 1
ATOM 2474 O O . ALA A 1 325 ? -18.511 -0.552 39.015 1.00 90.56 325 ALA A O 1
ATOM 2475 N N . GLY A 1 326 ? -20.273 -1.171 37.773 1.00 90.38 326 GLY A N 1
ATOM 2476 C CA . GLY A 1 326 ? -21.252 -1.159 38.864 1.00 90.38 326 GLY A CA 1
ATOM 2477 C C . GLY A 1 326 ? -21.084 -2.287 39.886 1.00 90.38 326 GLY A C 1
ATOM 2478 O O . GLY A 1 326 ? -21.633 -2.213 40.990 1.00 90.38 326 GLY A O 1
ATOM 2479 N N . PHE A 1 327 ? -20.311 -3.330 39.576 1.00 90.81 327 PHE A N 1
ATOM 2480 C CA . PHE A 1 327 ? -20.208 -4.529 40.410 1.00 90.81 327 PHE A CA 1
ATOM 2481 C C . PHE A 1 327 ? -19.644 -4.255 41.816 1.00 90.81 327 PHE A C 1
ATOM 2483 O O . PHE A 1 327 ? -20.182 -4.740 42.817 1.00 90.81 327 PHE A O 1
ATOM 2490 N N . ILE A 1 328 ? -18.572 -3.461 41.912 1.00 89.06 328 ILE A N 1
ATOM 2491 C CA . ILE A 1 328 ? -17.924 -3.115 43.188 1.00 89.06 328 ILE A CA 1
ATOM 2492 C C . ILE A 1 328 ? -18.868 -2.313 44.107 1.00 89.06 328 ILE A C 1
ATOM 2494 O O . ILE A 1 328 ? -19.127 -2.783 45.223 1.00 89.06 328 ILE A O 1
ATOM 2498 N N . PRO A 1 329 ? -19.428 -1.157 43.691 1.00 85.81 329 PRO A N 1
ATOM 2499 C CA . PRO A 1 329 ? -20.319 -0.373 44.549 1.00 85.81 329 PRO A CA 1
ATOM 2500 C C . PRO A 1 329 ? -21.614 -1.117 44.900 1.00 85.81 329 PRO A C 1
ATOM 2502 O O . PRO A 1 329 ? -22.037 -1.076 46.058 1.00 85.81 329 PRO A O 1
ATOM 2505 N N . SER A 1 330 ? -22.176 -1.906 43.977 1.00 87.44 330 SER A N 1
ATOM 2506 C CA . SER A 1 330 ? -23.345 -2.761 44.251 1.00 87.44 330 SER A CA 1
ATOM 2507 C C . SER A 1 330 ? -23.075 -3.758 45.383 1.00 87.44 330 SER A C 1
ATOM 2509 O O . SER A 1 330 ? -23.919 -4.004 46.251 1.00 87.44 330 SER A O 1
ATOM 2511 N N . ARG A 1 331 ? -21.859 -4.319 45.431 1.00 87.19 331 ARG A N 1
ATOM 2512 C CA . ARG A 1 331 ? -21.447 -5.238 46.498 1.00 87.19 331 ARG A CA 1
ATOM 2513 C C . ARG A 1 331 ? -21.243 -4.529 47.837 1.00 87.19 331 ARG A C 1
ATOM 2515 O O . ARG A 1 331 ? -21.490 -5.139 48.880 1.00 87.19 331 ARG A O 1
ATOM 2522 N N . ILE A 1 332 ? -20.794 -3.275 47.824 1.00 85.38 332 ILE A N 1
ATOM 2523 C CA . ILE A 1 332 ? -20.688 -2.442 49.029 1.00 85.38 332 ILE A CA 1
ATOM 2524 C C . ILE A 1 332 ? -22.090 -2.152 49.580 1.00 85.38 332 ILE A C 1
ATOM 2526 O O . ILE A 1 332 ? -22.321 -2.376 50.769 1.00 85.38 332 ILE A O 1
ATOM 2530 N N . ALA A 1 333 ? -23.038 -1.764 48.719 1.00 83.50 333 ALA A N 1
ATOM 2531 C CA . ALA A 1 333 ? -24.442 -1.531 49.073 1.00 83.50 333 ALA A CA 1
ATOM 2532 C C . ALA A 1 333 ? -25.073 -2.752 49.759 1.00 83.50 333 ALA A C 1
ATOM 2534 O O . ALA A 1 333 ? -25.598 -2.669 50.868 1.00 83.50 333 ALA A O 1
ATOM 2535 N N . ALA A 1 334 ? -24.920 -3.925 49.139 1.00 86.38 334 ALA A N 1
ATOM 2536 C CA . ALA A 1 334 ? -25.437 -5.200 49.627 1.00 86.38 334 ALA A CA 1
ATOM 2537 C C . ALA A 1 334 ? -24.923 -5.603 51.023 1.00 86.38 334 ALA A C 1
ATOM 2539 O O . ALA A 1 334 ? -25.576 -6.371 51.737 1.00 86.38 334 ALA A O 1
ATOM 2540 N N . LYS A 1 335 ? -23.731 -5.136 51.413 1.00 86.88 335 LYS A N 1
ATOM 2541 C CA . LYS A 1 335 ? -23.090 -5.489 52.688 1.00 86.88 335 LYS A CA 1
ATOM 2542 C C . LYS A 1 335 ? -23.419 -4.532 53.834 1.00 86.88 335 LYS A C 1
ATOM 2544 O O . LYS A 1 335 ? -23.109 -4.884 54.969 1.00 86.88 335 LYS A O 1
ATOM 2549 N N . LYS A 1 336 ? -24.054 -3.383 53.578 1.00 82.56 336 LYS A N 1
ATOM 2550 C CA . LYS A 1 336 ? -24.442 -2.422 54.624 1.00 82.56 336 LYS A CA 1
ATOM 2551 C C . LYS A 1 336 ? -25.435 -3.043 55.613 1.00 82.56 336 LYS A C 1
ATOM 2553 O O . LYS A 1 336 ? -26.314 -3.812 55.215 1.00 82.56 336 LYS A O 1
ATOM 2558 N N . GLU A 1 337 ? -25.266 -2.759 56.903 1.00 83.62 337 GLU A N 1
ATOM 2559 C CA . GLU A 1 337 ? -26.103 -3.322 57.967 1.00 83.62 337 GLU A CA 1
ATOM 2560 C C . GLU A 1 337 ? -27.371 -2.483 58.191 1.00 83.62 337 GLU A C 1
ATOM 2562 O O . GLU A 1 337 ? -27.283 -1.259 58.212 1.00 83.62 337 GLU A O 1
ATOM 2567 N N . PRO A 1 338 ? -28.548 -3.104 58.406 1.00 81.69 338 PRO A N 1
ATOM 2568 C CA . PRO A 1 338 ? -29.806 -2.361 58.537 1.00 81.69 338 PRO A CA 1
ATOM 2569 C C . PRO A 1 338 ? -29.792 -1.383 59.715 1.00 81.69 338 PRO A C 1
ATOM 2571 O O . PRO A 1 338 ? -30.282 -0.265 59.603 1.00 81.69 338 PRO A O 1
ATOM 2574 N N . VAL A 1 339 ? -29.191 -1.801 60.833 1.00 81.25 339 VAL A N 1
ATOM 2575 C CA . VAL A 1 339 ? -29.142 -1.019 62.074 1.00 81.25 339 VAL A CA 1
ATOM 2576 C C . VAL A 1 339 ? -28.287 0.236 61.907 1.00 81.25 339 VAL A C 1
ATOM 2578 O O . VAL A 1 339 ? -28.670 1.286 62.405 1.00 81.25 339 VAL A O 1
ATOM 2581 N N . THR A 1 340 ? -27.165 0.165 61.183 1.00 81.56 340 THR A N 1
ATOM 2582 C CA . THR A 1 340 ? -26.320 1.345 60.927 1.00 81.56 340 THR A CA 1
ATOM 2583 C C . THR A 1 340 ? -26.967 2.277 59.907 1.00 81.56 340 THR A C 1
ATOM 2585 O O . THR A 1 340 ? -27.029 3.479 60.135 1.00 81.56 340 THR A O 1
ATOM 2588 N N . CYS A 1 341 ? -27.575 1.730 58.850 1.00 81.50 341 CYS A N 1
ATOM 2589 C CA . CYS A 1 341 ? -28.298 2.518 57.846 1.00 81.50 341 CYS A CA 1
ATOM 2590 C C . CYS A 1 341 ? -29.486 3.326 58.394 1.00 81.50 341 CYS A C 1
ATOM 2592 O O . CYS A 1 341 ? -29.846 4.329 57.784 1.00 81.50 341 CYS A O 1
ATOM 2594 N N . LEU A 1 342 ? -30.112 2.882 59.490 1.00 79.19 342 LEU A N 1
ATOM 2595 C CA . LEU A 1 342 ? -31.258 3.554 60.118 1.00 79.19 342 LEU A CA 1
ATOM 2596 C C . LEU A 1 342 ? -30.872 4.452 61.304 1.00 79.19 342 LEU A C 1
ATOM 2598 O O . LEU A 1 342 ? -31.698 5.251 61.734 1.00 79.19 342 LEU A O 1
ATOM 2602 N N . ARG A 1 343 ? -29.655 4.303 61.845 1.00 79.06 343 ARG A N 1
ATOM 2603 C CA . ARG A 1 343 ? -29.175 5.038 63.027 1.00 79.06 343 ARG A CA 1
ATOM 2604 C C . ARG A 1 343 ? -28.347 6.273 62.676 1.00 79.06 343 ARG A C 1
ATOM 2606 O O . ARG A 1 343 ? -28.295 7.192 63.484 1.00 79.06 343 ARG A O 1
ATOM 2613 N N . ASP A 1 344 ? -27.685 6.271 61.524 1.00 62.16 344 ASP A N 1
ATOM 2614 C CA . ASP A 1 344 ? -26.865 7.396 61.082 1.00 62.16 344 ASP A CA 1
ATOM 2615 C C . ASP A 1 344 ? -27.776 8.549 60.594 1.00 62.16 344 ASP A C 1
ATOM 2617 O O . ASP A 1 344 ? -28.468 8.417 59.576 1.00 62.16 344 ASP A O 1
ATOM 2621 N N . GLU A 1 345 ? -27.788 9.658 61.347 1.00 52.66 345 GLU A N 1
ATOM 2622 C CA . GLU A 1 345 ? -28.150 11.007 60.873 1.00 52.66 345 GLU A CA 1
ATOM 2623 C C . GLU A 1 345 ? -26.908 11.743 60.375 1.00 52.66 345 GLU A C 1
ATOM 2625 O O . GLU A 1 345 ? -25.898 11.774 61.119 1.00 52.66 345 GLU A O 1
#

Secondar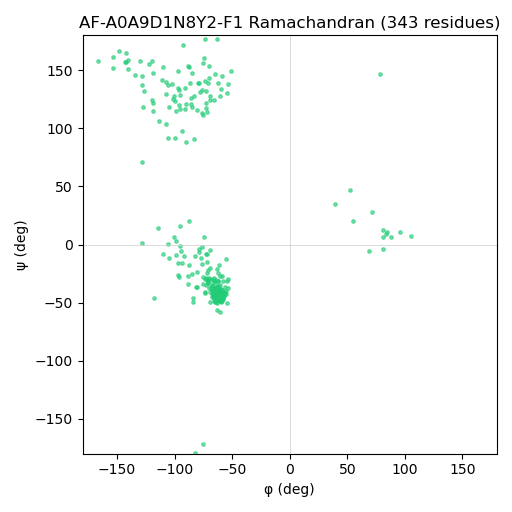y structure (DSSP, 8-state):
--HHHHHHHHTT-TTTTTPPPPHHHHTT-EEEE--TGGGEEE-TTS-EEE--S--HHHIIIIISSB-TTSSBSSEEEE------PPTT---SS--SPPP--HHHHHHHHHHHHTSHHHHHHHHHHHHHSB-TTSPBP--HHHHHHHHHHTT---SSS-S------SSHHHHHHHHHHHHHHHHHH-TTSS-PPP---HHHHHHHHHHHHHHHHHHHHHHHHHHHHHHHHHHHHHHHHHHHHHTHHHHHHHHHTT--HHHHHHHHHHHHHHHHHHHHHHHHHHHHHHHHHHHHHHHHHHS--------HHHHHHHHHHHHHHHHHHHHHHHHHHHH--HHHHHH--

Sequence (345 aa):
VSASDIGEALNGGSGFADRTYSVDELLGLEYRLTTGSDYWQQDEEGNWYEVTERSDQREIDFVEGVNSEGEPNSVTVKVVGVVRPRQGTQVTSINGAIGYTSELTEYLSSRAEDSPAVKALRASYAESRTDLLGNKIESEEEFNEIIVSMGVADLENPVAINLYASSFDGKAGIERFIADYNASVGEYSGQVIKYTDNLGMVMEFVDGMATTVTGVLVGFAAISLIVSSIMIAIIIYTSVLERRKEIGVLRALGARKRDIGNVFIAESAMIGFASGVMGVLFALIVFMPLNLLIEHFLSVGGLIVIEWWHAVMMIAISVVLAVLAGFIPSRIAAKKEPVTCLRDE

InterPro domains:
  IPR003838 ABC3 transporter permease, C-terminal [PF02687] (220-338)
  IPR050250 Macrolide Exporter MacB [PTHR30572] (73-345)

Solvent-accessible surface area (backbone atoms only — not comparable to full-atom values): 19810 Å² total; per-residue (Å²): 136,58,75,69,60,58,55,43,40,76,72,73,40,66,82,52,77,76,63,85,79,55,71,73,72,49,49,64,43,69,52,73,45,69,52,43,31,65,40,48,45,65,50,102,86,65,53,55,49,73,71,78,75,92,46,76,63,47,43,48,57,39,60,72,19,50,44,102,84,72,45,67,45,35,47,81,46,62,37,85,76,82,92,71,74,61,89,95,55,88,67,89,83,70,74,91,73,86,86,78,57,69,69,57,53,51,50,50,17,54,52,23,56,69,30,71,49,44,49,49,30,56,50,34,36,72,75,70,33,18,46,69,81,66,51,75,54,92,45,72,66,60,48,50,52,51,44,41,58,24,33,33,74,54,88,92,65,63,96,74,84,89,84,84,60,93,43,72,68,52,40,54,50,51,54,49,50,52,50,54,50,34,66,71,63,35,94,83,62,83,75,56,83,81,85,82,60,70,66,56,55,53,48,51,53,50,49,55,51,51,52,51,54,49,51,52,52,51,50,53,51,52,52,51,50,52,55,51,33,52,50,50,23,50,52,50,37,50,52,46,62,73,44,32,51,59,55,15,52,46,43,67,76,65,52,49,48,66,56,54,21,49,53,40,31,49,52,24,31,51,50,13,40,53,50,21,52,50,49,49,55,49,48,60,60,54,42,55,64,48,34,54,51,41,27,72,77,68,75,51,72,74,78,78,74,84,58,73,65,58,52,54,49,49,25,52,51,33,21,53,48,30,28,61,29,19,46,62,40,18,52,54,56,28,66,60,52,40,69,58,36,71,64,68,128

Foldseek 3Di:
DDPVLVVCVVVVNCPNVPDDDDFVNQAFDKDKDAFLLLQWDADPVRAIDGNDDDDPVCCCCAVVHADPVGHHRIDIDTDHDDDDDDPLDDDPPDDPDDDDDPVVLVVNQVVLCPHPQVVVQVVCCVPPCAGSNRHHPPDPVSSVVVSVRSSHDDPVDDPDDDDDAPDPVSVVVVVVVLVVVQVVCDVPNVPRDDDDDPPVVVVVVVVVVVVVVVVVVVVVVVVVLVVVLLVLLVVLLVVLVVCLLVLLVCVVVPDALVNQLVVLLVVLLVVLLVVLVVVLVVVVVVVVVVQVVCCVPNVDGDPDDDDPVVSVVSSVVSSVSSSVSSNVSSSVSSPDHSVCSNPDD

Organism: NCBI:txid2840846

pLDDT: mean 83.64, std 12.89, range [42.31, 97.12]

Mean predicted aligned error: 12.82 Å

Nearest PDB structures (foldseek):
  5ws4-assembly1_B  TM=7.229E-01  e=2.002E-05  Acinetobacter baumannii
  5xu1-assembly1_M  TM=7.550E-01  e=1.073E-04  Streptococcus pneumoniae R6
  7v8l-assembly1_C  TM=4.877E-01  e=1.470E-04  Escherichia coli K-12
  8tzk-assembly1_C  TM=5.353E-01  e=3.427E-03  Vibrio cholerae
  8tzj-assembly1_D  TM=7.132E-01  e=4.254E-02  Vibrio cholerae